Protein AF-A0A8C5SNW1-F1 (afdb_monomer_lite)

Organism: Laticauda laticaudata (NCBI:txid8630)

Radius of gyration: 24.0 Å; chains: 1; bounding box: 50×42×66 Å

Foldseek 3Di:
DDDDPDFQKDKDKDKDKDWDDDAPDQVPIDIWIKIFMKIKGFLCVLVSCVVPVPDDKDKDKDFQQLQWDPKDFDPQFWDFDPPDPPSGMTMIITPVVSVSVVSVVVCVVCVPDRIDMDTTMITIGDDDGQLLDQKDWHWDWDDDLVDIDIDIDIDGHQSNDPGDDFDAFDKDKDFDDDQDPDDDDDPPDWDDDPPGIIIDTDGPPDDDDDDDDDPDPNVVVPVVVPDD

pLDDT: mean 79.94, std 20.71, range [22.86, 96.94]

InterPro domains:
  IPR018808 Muniscin, C-terminal [PF10291] (7-193)
  IPR028565 Mu homology domain [PS51072] (6-228)

Structure (mmCIF, N/CA/C/O backbone):
data_AF-A0A8C5SNW1-F1
#
_entry.id   AF-A0A8C5SNW1-F1
#
loop_
_atom_site.group_PDB
_atom_site.id
_atom_site.type_symbol
_atom_site.label_atom_id
_atom_site.label_alt_id
_atom_site.label_comp_id
_atom_site.label_asym_id
_atom_site.label_entity_id
_atom_site.label_seq_id
_atom_site.pdbx_PDB_ins_code
_atom_site.Cartn_x
_atom_site.Cartn_y
_atom_site.Cartn_z
_atom_site.occupancy
_atom_site.B_iso_or_equiv
_atom_site.auth_seq_id
_atom_site.auth_comp_id
_atom_site.auth_asym_id
_atom_site.auth_atom_id
_atom_site.pdbx_PDB_model_num
ATOM 1 N N . MET A 1 1 ? 23.427 -23.953 -28.543 1.00 39.91 1 MET A N 1
ATOM 2 C CA . MET A 1 1 ? 23.592 -23.050 -27.379 1.00 39.91 1 MET A CA 1
ATOM 3 C C . MET A 1 1 ? 23.603 -21.630 -27.943 1.00 39.91 1 MET A C 1
ATOM 5 O O . MET A 1 1 ? 24.348 -21.433 -28.884 1.00 39.91 1 MET A O 1
ATOM 9 N N . GLY A 1 2 ? 22.793 -20.651 -27.541 1.00 41.72 2 GLY A N 1
ATOM 10 C CA . GLY A 1 2 ? 21.936 -20.526 -26.363 1.00 41.72 2 GLY A CA 1
ATOM 11 C C . GLY A 1 2 ? 20.638 -19.764 -26.668 1.00 41.72 2 GLY A C 1
ATOM 12 O O . GLY A 1 2 ? 20.510 -19.101 -27.692 1.00 41.72 2 GLY A O 1
ATOM 13 N N . ALA A 1 3 ? 19.656 -19.969 -25.800 1.00 40.16 3 ALA A N 1
ATOM 14 C CA . ALA A 1 3 ? 18.298 -19.462 -25.906 1.00 40.16 3 ALA A CA 1
ATOM 15 C C . ALA A 1 3 ? 18.162 -18.043 -25.318 1.00 40.16 3 ALA A C 1
ATOM 17 O O . ALA A 1 3 ? 18.837 -17.725 -24.347 1.00 40.16 3 ALA A O 1
ATOM 18 N N . GLN A 1 4 ? 17.226 -17.267 -25.881 1.00 49.12 4 GLN A N 1
ATOM 19 C CA . GLN A 1 4 ? 16.493 -16.154 -25.254 1.00 49.12 4 GLN A CA 1
ATOM 20 C C . GLN A 1 4 ? 17.316 -15.043 -24.567 1.00 49.12 4 GLN A C 1
ATOM 22 O O . GLN A 1 4 ? 17.460 -15.025 -23.349 1.00 49.12 4 GLN A O 1
ATOM 27 N N . ASP A 1 5 ? 17.687 -14.008 -25.327 1.00 59.56 5 ASP A N 1
ATOM 28 C CA . ASP A 1 5 ? 18.086 -12.685 -24.805 1.00 59.56 5 ASP A CA 1
ATOM 29 C C . ASP A 1 5 ? 16.879 -11.877 -24.268 1.00 59.56 5 ASP A C 1
ATOM 31 O O . ASP A 1 5 ? 16.717 -10.690 -24.547 1.00 59.56 5 ASP A O 1
ATOM 35 N N . THR A 1 6 ? 15.965 -12.510 -23.528 1.00 63.47 6 THR A N 1
ATOM 36 C CA . THR A 1 6 ? 14.873 -11.801 -22.846 1.00 63.47 6 THR A CA 1
ATOM 37 C C . THR A 1 6 ? 15.274 -11.545 -21.410 1.00 63.47 6 THR A C 1
ATOM 39 O O . THR A 1 6 ? 15.498 -12.484 -20.646 1.00 63.47 6 THR A O 1
ATOM 42 N N . LEU A 1 7 ? 15.355 -10.275 -21.035 1.00 71.62 7 LEU A N 1
ATOM 43 C CA . LEU A 1 7 ? 15.732 -9.881 -19.693 1.00 71.62 7 LEU A CA 1
ATOM 44 C C . LEU A 1 7 ? 14.591 -10.164 -18.700 1.00 71.62 7 LEU A C 1
ATOM 46 O O . LEU A 1 7 ? 13.528 -9.555 -18.835 1.00 71.62 7 LEU A O 1
ATOM 50 N N . PRO A 1 8 ? 14.776 -11.032 -17.687 1.00 84.06 8 PRO A N 1
ATOM 51 C CA . PRO A 1 8 ? 13.742 -11.245 -16.690 1.00 84.06 8 PRO A CA 1
ATOM 52 C C . PRO A 1 8 ? 13.683 -10.022 -15.771 1.00 84.06 8 PRO A C 1
ATOM 54 O O . PRO A 1 8 ? 14.654 -9.694 -15.089 1.00 84.06 8 PRO A O 1
ATOM 57 N N . VAL A 1 9 ? 12.536 -9.351 -15.766 1.00 88.62 9 VAL A N 1
ATOM 58 C CA . VAL A 1 9 ? 12.230 -8.230 -14.873 1.00 88.62 9 VAL A CA 1
ATOM 59 C C . VAL A 1 9 ? 11.001 -8.621 -14.066 1.00 88.62 9 VAL A C 1
ATOM 61 O O . VAL A 1 9 ? 10.005 -9.067 -14.636 1.00 88.62 9 VAL A O 1
ATOM 64 N N . ALA A 1 10 ? 11.073 -8.475 -12.746 1.00 92.69 10 ALA A N 1
ATOM 65 C CA . ALA A 1 10 ? 9.911 -8.638 -11.879 1.00 92.69 10 ALA A CA 1
ATOM 66 C C . ALA A 1 10 ? 9.301 -7.270 -11.562 1.00 92.69 10 ALA A C 1
ATOM 68 O O . ALA A 1 10 ? 10.013 -6.268 -11.510 1.00 92.69 10 ALA A O 1
ATOM 69 N N . ALA A 1 11 ? 7.990 -7.234 -11.347 1.00 93.69 11 ALA A N 1
ATOM 70 C CA . ALA A 1 11 ? 7.263 -6.037 -10.946 1.00 93.69 11 ALA A CA 1
ATOM 71 C C . ALA A 1 11 ? 6.535 -6.294 -9.627 1.00 93.69 11 ALA A C 1
ATOM 73 O O . ALA A 1 11 ? 5.996 -7.382 -9.421 1.00 93.69 11 ALA A O 1
ATOM 74 N N . ALA A 1 12 ? 6.498 -5.289 -8.758 1.00 93.25 12 ALA A N 1
ATOM 75 C CA . ALA A 1 12 ? 5.750 -5.323 -7.511 1.00 93.25 12 ALA A CA 1
ATOM 76 C C . ALA A 1 12 ? 4.917 -4.049 -7.364 1.00 93.25 12 ALA A C 1
ATOM 78 O O . ALA A 1 12 ? 5.419 -2.946 -7.590 1.00 93.25 12 ALA A O 1
ATOM 79 N N . PHE A 1 13 ? 3.657 -4.221 -6.970 1.00 94.06 13 PHE A N 1
ATOM 80 C CA . PHE A 1 13 ? 2.786 -3.146 -6.509 1.00 94.06 13 PHE A CA 1
ATOM 81 C C . PHE A 1 13 ? 2.638 -3.282 -4.999 1.00 94.06 13 PHE A C 1
ATOM 83 O O . PHE A 1 13 ? 2.228 -4.337 -4.512 1.00 94.06 13 PHE A O 1
ATOM 90 N N . THR A 1 14 ? 2.980 -2.222 -4.277 1.00 93.44 14 THR A N 1
ATOM 91 C CA . THR A 1 14 ? 2.859 -2.172 -2.819 1.00 93.44 14 THR A CA 1
ATOM 92 C C . THR A 1 14 ? 1.934 -1.024 -2.466 1.00 93.44 14 THR A C 1
ATOM 94 O O . THR A 1 14 ? 2.226 0.122 -2.799 1.00 93.44 14 THR A O 1
ATOM 97 N N . GLU A 1 15 ? 0.824 -1.325 -1.798 1.00 95.44 15 GLU A N 1
ATOM 98 C CA . GLU A 1 15 ? -0.185 -0.343 -1.402 1.00 95.44 15 GLU A CA 1
ATOM 99 C C . GLU A 1 15 ? -0.337 -0.298 0.120 1.00 95.44 15 GLU A C 1
ATOM 101 O O . GLU A 1 15 ? -0.304 -1.320 0.806 1.00 95.44 15 GLU A O 1
ATOM 106 N N . THR A 1 16 ? -0.543 0.909 0.641 1.00 92.94 16 THR A N 1
ATOM 107 C CA . THR A 1 16 ? -0.762 1.199 2.057 1.00 92.94 16 THR A CA 1
ATOM 108 C C . THR A 1 16 ? -2.112 1.877 2.217 1.00 92.94 16 THR A C 1
ATOM 110 O O . THR A 1 16 ? -2.335 2.970 1.687 1.00 92.94 16 THR A O 1
ATOM 113 N N . VAL A 1 17 ? -2.998 1.251 2.990 1.00 94.19 17 VAL A N 1
ATOM 114 C CA . VAL A 1 17 ? -4.316 1.794 3.330 1.00 94.19 17 VAL A CA 1
ATOM 115 C C . VAL A 1 17 ? -4.237 2.498 4.679 1.00 94.19 17 VAL A C 1
ATOM 117 O O . VAL A 1 17 ? -3.965 1.873 5.699 1.00 94.19 17 VAL A O 1
ATOM 120 N N . ASN A 1 18 ? -4.517 3.797 4.693 1.00 92.31 18 ASN A N 1
ATOM 121 C CA . ASN A 1 18 ? -4.703 4.572 5.914 1.00 92.31 18 ASN A CA 1
ATOM 122 C C . ASN A 1 18 ? -6.193 4.855 6.068 1.00 92.31 18 ASN A C 1
ATOM 124 O O . ASN A 1 18 ? -6.803 5.397 5.148 1.00 92.31 18 ASN A O 1
ATOM 128 N N . ALA A 1 19 ? -6.778 4.509 7.210 1.00 93.38 19 ALA A N 1
ATOM 129 C CA . ALA A 1 19 ? -8.197 4.717 7.462 1.00 93.38 19 ALA A CA 1
ATOM 130 C C . ALA A 1 19 ? -8.434 5.296 8.857 1.00 93.38 19 ALA A C 1
ATOM 132 O O . ALA A 1 19 ? -7.778 4.917 9.826 1.00 93.38 19 ALA A O 1
ATOM 133 N N . TYR A 1 20 ? -9.398 6.204 8.949 1.00 92.81 20 TYR A N 1
ATOM 134 C CA . TYR A 1 20 ? -9.896 6.784 10.184 1.00 92.81 20 TYR A CA 1
ATOM 135 C C . TYR A 1 20 ? -11.395 6.513 10.291 1.00 92.81 20 TYR A C 1
ATOM 137 O O . TYR A 1 20 ? -12.153 6.821 9.371 1.00 92.81 20 TYR A O 1
ATOM 145 N N . PHE A 1 21 ? -11.816 5.965 11.428 1.00 91.88 21 PHE A N 1
ATOM 146 C CA . PHE A 1 21 ? -13.211 5.677 11.749 1.00 91.88 21 PHE A CA 1
ATOM 147 C C . PHE A 1 21 ? -13.626 6.510 12.962 1.00 91.88 21 PHE A C 1
ATOM 149 O O . PHE A 1 21 ? -12.877 6.613 13.934 1.00 91.88 21 PHE A O 1
ATOM 156 N N . LYS A 1 22 ? -14.831 7.092 12.929 1.00 90.75 22 LYS A N 1
ATOM 157 C CA . LYS A 1 22 ? -15.376 7.870 14.049 1.00 90.75 22 LYS A CA 1
ATOM 158 C C . LYS A 1 22 ? -16.629 7.205 14.608 1.00 90.75 22 LYS A C 1
ATOM 160 O O . LYS A 1 22 ? -17.730 7.390 14.088 1.00 90.75 22 LYS A O 1
ATOM 165 N N . GLY A 1 23 ? -16.448 6.465 15.701 1.00 89.25 23 GLY A N 1
ATOM 166 C CA . GLY A 1 23 ? -17.513 5.678 16.323 1.00 89.25 23 GLY A CA 1
ATOM 167 C C . GLY A 1 23 ? -18.039 4.616 15.357 1.00 89.25 23 GLY A C 1
ATOM 168 O O . GLY A 1 23 ? -17.251 3.904 14.742 1.00 89.25 23 GLY A O 1
ATOM 169 N N . ALA A 1 24 ? -19.362 4.544 15.209 1.00 89.38 24 ALA A N 1
ATOM 170 C CA . ALA A 1 24 ? -20.046 3.617 14.305 1.00 89.38 24 ALA A CA 1
ATOM 171 C C . ALA A 1 24 ? -20.643 4.298 13.054 1.00 89.38 24 ALA A C 1
ATOM 173 O O . ALA A 1 24 ? -21.446 3.688 12.354 1.00 89.38 24 ALA A O 1
ATOM 174 N N . ASP A 1 25 ? -20.305 5.565 12.784 1.00 92.50 25 ASP A N 1
ATOM 175 C CA . ASP A 1 25 ? -20.872 6.325 11.664 1.00 92.50 25 ASP A CA 1
ATOM 176 C C . ASP A 1 25 ? -20.053 6.106 10.374 1.00 92.50 25 ASP A C 1
ATOM 178 O O . ASP A 1 25 ? -18.945 6.648 10.262 1.00 92.50 25 ASP A O 1
ATOM 182 N N . PRO A 1 26 ? -20.570 5.354 9.380 1.00 90.44 26 PRO A N 1
ATOM 183 C CA . PRO A 1 26 ? -19.827 5.040 8.160 1.00 90.44 26 PRO A CA 1
ATOM 184 C C . PRO A 1 26 ? -19.523 6.280 7.309 1.00 90.44 26 PRO A C 1
ATOM 186 O O . PRO A 1 26 ? -18.529 6.289 6.584 1.00 90.44 26 PRO A O 1
ATOM 189 N N . ASN A 1 27 ? -20.320 7.348 7.426 1.00 94.38 27 ASN A N 1
ATOM 190 C CA . ASN A 1 27 ? -20.132 8.577 6.649 1.00 94.38 27 ASN A CA 1
ATOM 191 C C . ASN A 1 27 ? -18.962 9.425 7.158 1.00 94.38 27 ASN A C 1
ATOM 193 O O . ASN A 1 27 ? -18.521 10.348 6.479 1.00 94.38 27 ASN A O 1
ATOM 197 N N . LYS A 1 28 ? -18.457 9.128 8.360 1.00 94.00 28 LYS A N 1
ATOM 198 C CA . LYS A 1 28 ? -17.281 9.787 8.936 1.00 94.00 28 LYS A CA 1
ATOM 199 C C . LYS A 1 28 ? -15.987 9.009 8.693 1.00 94.00 28 LYS A C 1
ATOM 201 O O . LYS A 1 28 ? -14.949 9.395 9.229 1.00 94.00 28 LYS A O 1
ATOM 206 N N . CYS A 1 29 ? -16.047 7.922 7.922 1.00 93.12 29 CYS A N 1
ATOM 207 C CA . CYS A 1 29 ? -14.864 7.180 7.521 1.00 93.12 29 CYS A CA 1
ATOM 208 C C . CYS A 1 29 ? -14.051 7.995 6.509 1.00 93.12 29 CYS A C 1
ATOM 210 O O . CYS A 1 29 ? -14.563 8.386 5.460 1.00 93.12 29 CYS A O 1
ATOM 212 N N . ILE A 1 30 ? -12.782 8.235 6.827 1.00 93.62 30 ILE A N 1
ATOM 213 C CA . ILE A 1 30 ? -11.820 8.866 5.923 1.00 93.62 30 ILE A CA 1
ATOM 214 C C . ILE A 1 30 ? -10.780 7.813 5.578 1.00 93.62 30 ILE A C 1
ATOM 216 O O . ILE A 1 30 ? -10.206 7.199 6.473 1.00 93.62 30 ILE A O 1
ATOM 220 N N . VAL A 1 31 ? -10.522 7.616 4.291 1.00 93.25 31 VAL A N 1
ATOM 221 C CA . VAL A 1 31 ? -9.559 6.633 3.801 1.00 93.25 31 VAL A CA 1
ATOM 222 C C . VAL A 1 31 ? -8.612 7.295 2.807 1.00 93.25 31 VAL A C 1
ATOM 224 O O . VAL A 1 31 ? -8.998 8.178 2.046 1.00 93.25 31 VAL A O 1
ATOM 227 N N . LYS A 1 32 ? -7.350 6.880 2.841 1.00 94.19 32 LYS A N 1
ATOM 228 C CA . LYS A 1 32 ? -6.321 7.277 1.889 1.00 94.19 32 LYS A CA 1
ATOM 229 C C . LYS A 1 32 ? -5.461 6.068 1.566 1.00 94.19 32 LYS A C 1
ATOM 231 O O . LYS A 1 32 ? -4.785 5.535 2.447 1.00 94.19 32 LYS A O 1
ATOM 236 N N . ILE A 1 33 ? -5.462 5.678 0.299 1.00 94.38 33 ILE A N 1
ATOM 237 C CA . ILE A 1 33 ? -4.638 4.584 -0.204 1.00 94.38 33 ILE A CA 1
ATOM 238 C C . ILE A 1 33 ? -3.509 5.187 -1.028 1.00 94.38 33 ILE A C 1
ATOM 240 O O . ILE A 1 33 ? -3.743 5.962 -1.955 1.00 94.38 33 ILE A O 1
ATOM 244 N N . THR A 1 34 ? -2.278 4.855 -0.664 1.00 94.31 34 THR A N 1
ATOM 245 C CA . THR A 1 34 ? -1.072 5.259 -1.392 1.00 94.31 34 THR A CA 1
ATOM 246 C C . THR A 1 34 ? -0.334 4.020 -1.836 1.00 94.31 34 THR A C 1
ATOM 248 O O . THR A 1 34 ? -0.225 3.087 -1.045 1.00 94.31 34 THR A O 1
ATOM 251 N N . GLY A 1 35 ? 0.228 4.023 -3.035 1.00 94.25 35 GLY A N 1
ATOM 252 C CA . GLY A 1 35 ? 1.011 2.896 -3.504 1.00 94.25 35 GLY A CA 1
ATOM 253 C C . GLY A 1 35 ? 2.229 3.298 -4.306 1.00 94.25 35 GLY A C 1
ATOM 254 O O . GLY A 1 35 ? 2.418 4.455 -4.696 1.00 94.25 35 GLY A O 1
ATOM 255 N N . GLU A 1 36 ? 3.068 2.303 -4.536 1.00 95.12 36 GLU A N 1
ATOM 256 C CA . GLU A 1 36 ? 4.233 2.395 -5.393 1.00 95.12 36 GLU A CA 1
ATOM 257 C C . GLU A 1 36 ? 4.327 1.182 -6.314 1.00 95.12 36 GLU A C 1
ATOM 259 O O . GLU A 1 36 ? 3.794 0.106 -6.028 1.00 95.12 36 GLU A O 1
ATOM 264 N N . MET A 1 37 ? 4.977 1.390 -7.455 1.00 96.56 37 MET A N 1
ATOM 265 C CA . MET A 1 37 ? 5.348 0.336 -8.389 1.00 96.56 37 MET A CA 1
ATOM 266 C C . MET A 1 37 ? 6.868 0.272 -8.458 1.00 96.56 37 MET A C 1
ATOM 268 O O . MET A 1 37 ? 7.521 1.271 -8.776 1.00 96.56 37 MET A O 1
ATOM 272 N N . VAL A 1 38 ? 7.415 -0.915 -8.221 1.00 95.25 38 VAL A N 1
ATOM 273 C CA . VAL A 1 38 ? 8.851 -1.195 -8.250 1.00 95.25 38 VAL A CA 1
ATOM 274 C C . VAL A 1 38 ? 9.137 -2.228 -9.330 1.00 95.25 38 VAL A C 1
ATOM 276 O O . VAL A 1 38 ? 8.420 -3.224 -9.445 1.00 95.25 38 VAL A O 1
ATOM 279 N N . LEU A 1 39 ? 10.198 -2.007 -10.108 1.00 95.88 39 LEU A N 1
ATOM 280 C CA . LEU A 1 39 ? 10.768 -3.031 -10.983 1.00 95.88 39 LEU A CA 1
ATOM 281 C C . LEU A 1 39 ? 12.061 -3.581 -10.380 1.00 95.88 39 LEU A C 1
ATOM 283 O O . LEU A 1 39 ? 12.922 -2.823 -9.934 1.00 95.88 39 LEU A O 1
ATOM 287 N N . SER A 1 40 ? 12.203 -4.903 -10.393 1.00 95.19 40 SER A N 1
ATOM 288 C CA . SER A 1 40 ? 13.351 -5.624 -9.848 1.00 95.19 40 SER A CA 1
ATOM 289 C C . SER A 1 40 ? 14.149 -6.280 -10.968 1.00 95.19 40 SER A C 1
ATOM 291 O O . SER A 1 40 ? 13.628 -7.096 -11.734 1.00 95.19 40 SER A O 1
ATOM 293 N N . PHE A 1 41 ? 15.436 -5.945 -11.028 1.00 94.38 41 PHE A N 1
ATOM 294 C CA . PHE A 1 41 ? 16.380 -6.442 -12.026 1.00 94.38 41 PHE A CA 1
ATOM 295 C C . PHE A 1 41 ? 17.369 -7.420 -11.381 1.00 94.38 41 PHE A C 1
ATOM 297 O O . PHE A 1 41 ? 17.883 -7.121 -10.304 1.00 94.38 41 PHE A O 1
ATOM 304 N N . PRO A 1 42 ? 17.676 -8.571 -11.999 1.00 93.75 42 PRO A N 1
ATOM 305 C CA . PRO A 1 42 ? 18.621 -9.540 -11.445 1.00 93.75 42 PRO A CA 1
ATOM 306 C C . PRO A 1 42 ? 20.054 -8.996 -11.452 1.00 93.75 42 PRO A C 1
ATOM 308 O O . PRO A 1 42 ? 20.420 -8.223 -12.334 1.00 93.75 42 PRO A O 1
ATOM 311 N N . ALA A 1 43 ? 20.907 -9.470 -10.542 1.00 90.25 43 ALA A N 1
ATOM 312 C CA . ALA A 1 43 ? 22.300 -9.021 -10.410 1.00 90.25 43 ALA A CA 1
ATOM 313 C C . ALA A 1 43 ? 23.115 -9.066 -11.722 1.00 90.25 43 ALA A C 1
ATOM 315 O O . ALA A 1 43 ? 23.955 -8.205 -11.977 1.00 90.25 43 ALA A O 1
ATOM 316 N N . GLY A 1 44 ? 22.836 -10.043 -12.595 1.00 89.50 44 GLY A N 1
ATOM 317 C CA . GLY A 1 44 ? 23.498 -10.201 -13.896 1.00 89.50 44 GLY A CA 1
ATOM 318 C C . GLY A 1 44 ? 23.173 -9.117 -14.936 1.00 89.50 44 GLY A C 1
ATOM 319 O O . GLY A 1 44 ? 23.797 -9.096 -15.999 1.00 89.50 44 GLY A O 1
ATOM 320 N N . ILE A 1 45 ? 22.231 -8.211 -14.645 1.00 89.62 45 ILE A N 1
ATOM 321 C CA . ILE A 1 45 ? 21.758 -7.174 -15.570 1.00 89.62 45 ILE A CA 1
ATOM 322 C C . ILE A 1 45 ? 22.874 -6.266 -16.088 1.00 89.62 45 ILE A C 1
ATOM 324 O O . ILE A 1 45 ? 22.925 -5.947 -17.274 1.00 89.62 45 ILE A O 1
ATOM 328 N N . THR A 1 46 ? 23.799 -5.864 -15.218 1.00 89.25 46 THR A N 1
ATOM 329 C CA . THR A 1 46 ? 24.857 -4.908 -15.569 1.00 89.25 46 THR A CA 1
ATOM 330 C C . THR A 1 46 ? 25.832 -5.503 -16.579 1.00 89.25 46 THR A C 1
ATOM 332 O O . THR A 1 46 ? 26.239 -4.819 -17.516 1.00 89.25 46 THR A O 1
ATOM 335 N N . ARG A 1 47 ? 26.139 -6.802 -16.455 1.00 88.69 47 ARG A N 1
ATOM 336 C CA . ARG A 1 47 ? 26.940 -7.547 -17.435 1.00 88.69 47 ARG A CA 1
ATOM 337 C C . ARG A 1 47 ? 26.202 -7.710 -18.761 1.00 88.69 47 ARG A C 1
ATOM 339 O O . ARG A 1 47 ? 26.822 -7.571 -19.810 1.00 88.69 47 ARG A O 1
ATOM 346 N N . HIS A 1 48 ? 24.897 -7.982 -18.723 1.00 87.06 48 HIS A N 1
ATOM 347 C CA . HIS A 1 48 ? 24.080 -8.073 -19.936 1.00 87.06 48 HIS A CA 1
ATOM 348 C C . HIS A 1 48 ? 24.100 -6.748 -20.718 1.00 87.06 48 HIS A C 1
ATOM 350 O O . HIS A 1 48 ? 24.392 -6.737 -21.910 1.00 87.06 48 HIS A O 1
ATOM 356 N N . PHE A 1 49 ? 23.913 -5.623 -20.029 1.00 88.44 49 PHE A N 1
ATOM 357 C CA . PHE A 1 49 ? 23.990 -4.284 -20.615 1.00 88.44 49 PHE A CA 1
ATOM 358 C C . PHE A 1 49 ? 25.389 -3.877 -21.089 1.00 88.44 49 PHE A C 1
ATOM 360 O O . PHE A 1 49 ? 25.507 -3.177 -22.090 1.00 88.44 49 PHE A O 1
ATOM 367 N N . ALA A 1 50 ? 26.455 -4.334 -20.430 1.00 86.44 50 ALA A N 1
ATOM 368 C CA . ALA A 1 50 ? 27.818 -4.107 -20.914 1.00 86.44 50 ALA A CA 1
ATOM 369 C C . ALA A 1 50 ? 28.092 -4.820 -22.252 1.00 86.44 50 ALA A C 1
ATOM 371 O O . ALA A 1 50 ? 28.844 -4.309 -23.079 1.00 86.44 50 ALA A O 1
ATOM 372 N N . ASN A 1 51 ? 27.464 -5.978 -22.472 1.00 86.62 51 ASN A N 1
ATOM 373 C CA . ASN A 1 51 ? 27.596 -6.755 -23.705 1.00 86.62 51 ASN A CA 1
ATOM 374 C C . ASN A 1 51 ? 26.641 -6.293 -24.820 1.00 86.62 51 ASN A C 1
ATOM 376 O O . ASN A 1 51 ? 26.853 -6.642 -25.978 1.00 86.62 51 ASN A O 1
ATOM 380 N N . ASN A 1 52 ? 25.603 -5.521 -24.484 1.00 82.75 52 ASN A N 1
ATOM 381 C CA . ASN A 1 52 ? 24.627 -4.981 -25.425 1.00 82.75 52 ASN A CA 1
ATOM 382 C C . ASN A 1 52 ? 24.409 -3.474 -25.166 1.00 82.75 52 ASN A C 1
ATOM 384 O O . ASN A 1 52 ? 23.515 -3.111 -24.398 1.00 82.75 52 ASN A O 1
ATOM 388 N N . PRO A 1 53 ? 25.211 -2.589 -25.792 1.00 74.81 53 PRO A N 1
ATOM 389 C CA . PRO A 1 53 ? 25.175 -1.149 -25.527 1.00 74.81 53 PRO A CA 1
ATOM 390 C C . PRO A 1 53 ? 23.923 -0.439 -26.068 1.00 74.81 53 PRO A C 1
ATOM 392 O O . PRO A 1 53 ? 23.675 0.706 -25.695 1.00 74.81 53 PRO A O 1
ATOM 395 N N . ALA A 1 54 ? 23.130 -1.095 -26.921 1.00 79.69 54 ALA A N 1
ATOM 396 C CA . ALA A 1 54 ? 21.868 -0.579 -27.449 1.00 79.69 54 ALA A CA 1
ATOM 397 C C . ALA A 1 54 ? 20.727 -1.574 -27.155 1.00 79.69 54 ALA A C 1
ATOM 399 O O . ALA A 1 54 ? 20.203 -2.205 -28.077 1.00 79.69 54 ALA A O 1
ATOM 400 N N . PRO A 1 55 ? 20.360 -1.765 -25.871 1.00 83.06 55 PRO A N 1
ATOM 401 C CA . PRO A 1 55 ? 19.309 -2.703 -25.506 1.00 83.06 55 PRO A CA 1
ATOM 402 C C . PRO A 1 55 ? 17.953 -2.245 -26.051 1.00 83.06 55 PRO A C 1
ATOM 404 O O . PRO A 1 55 ? 17.711 -1.051 -26.244 1.00 83.06 55 PRO A O 1
ATOM 407 N N . ALA A 1 56 ? 17.044 -3.201 -26.252 1.00 84.88 56 ALA A N 1
ATOM 408 C CA . ALA A 1 56 ? 15.656 -2.886 -26.568 1.00 84.88 56 ALA A CA 1
ATOM 409 C C . ALA A 1 56 ? 15.049 -1.993 -25.470 1.00 84.88 56 ALA A C 1
ATOM 411 O O . ALA A 1 56 ? 15.338 -2.169 -24.282 1.00 84.88 56 ALA A O 1
ATOM 412 N N . VAL A 1 57 ? 14.216 -1.029 -25.869 1.00 87.12 57 VAL A N 1
ATOM 413 C CA . VAL A 1 57 ? 13.559 -0.114 -24.928 1.00 87.12 57 VAL A CA 1
ATOM 414 C C . VAL A 1 57 ? 12.578 -0.904 -24.071 1.00 87.12 57 VAL A C 1
ATOM 416 O O . VAL A 1 57 ? 11.688 -1.571 -24.595 1.00 87.12 57 VAL A O 1
ATOM 419 N N . LEU A 1 58 ? 12.732 -0.811 -22.751 1.00 90.06 58 LEU A N 1
ATOM 420 C CA . LEU A 1 58 ? 11.763 -1.369 -21.822 1.00 90.06 58 LEU A CA 1
ATOM 421 C C . LEU A 1 58 ? 10.512 -0.484 -21.820 1.00 90.06 58 LEU A C 1
ATOM 423 O O . LEU A 1 58 ? 10.583 0.706 -21.506 1.00 90.06 58 LEU A O 1
ATOM 427 N N . THR A 1 59 ? 9.372 -1.077 -22.161 1.00 90.62 59 THR A N 1
ATOM 428 C CA . THR A 1 59 ? 8.058 -0.439 -22.067 1.00 90.62 59 THR A CA 1
ATOM 429 C C . THR A 1 59 ? 7.160 -1.263 -21.159 1.00 90.62 59 THR A C 1
ATOM 431 O O . THR A 1 59 ? 7.287 -2.486 -21.072 1.00 90.62 59 THR A O 1
ATOM 434 N N . PHE A 1 60 ? 6.266 -0.593 -20.441 1.00 91.44 60 PHE A N 1
ATOM 435 C CA . PHE A 1 60 ? 5.230 -1.266 -19.669 1.00 91.44 60 PHE A CA 1
ATOM 436 C C . PHE A 1 60 ? 3.941 -0.458 -19.691 1.00 91.44 60 PHE A C 1
ATOM 438 O O . PHE A 1 60 ? 3.945 0.763 -19.849 1.00 91.44 60 PHE A O 1
ATOM 445 N N . ARG A 1 61 ? 2.824 -1.158 -19.504 1.00 91.50 61 ARG A N 1
ATOM 446 C CA . ARG A 1 61 ? 1.494 -0.562 -19.473 1.00 91.50 61 ARG A CA 1
ATOM 447 C C . ARG A 1 61 ? 0.828 -0.862 -18.143 1.00 91.50 61 ARG A C 1
ATOM 449 O O . ARG A 1 61 ? 0.745 -2.018 -17.741 1.00 91.50 61 ARG A O 1
ATOM 456 N N . VAL A 1 62 ? 0.332 0.180 -17.489 1.00 91.88 62 VAL A N 1
ATOM 457 C CA . VAL A 1 62 ? -0.500 0.055 -16.292 1.00 91.88 62 VAL A CA 1
ATOM 458 C C . VAL A 1 62 ? -1.960 -0.013 -16.729 1.00 91.88 62 VAL A C 1
ATOM 460 O O . VAL A 1 62 ? -2.438 0.877 -17.431 1.00 91.88 62 VAL A O 1
ATOM 463 N N . THR A 1 63 ? -2.656 -1.077 -16.336 1.00 91.81 63 THR A N 1
ATOM 464 C CA . THR A 1 63 ? -4.102 -1.267 -16.539 1.00 91.81 63 THR A CA 1
ATOM 465 C C . THR A 1 63 ? -4.892 -0.775 -15.330 1.00 91.81 63 THR A C 1
ATOM 467 O O . THR A 1 63 ? -4.353 -0.743 -14.227 1.00 91.81 63 THR A O 1
ATOM 470 N N . ASN A 1 64 ? -6.176 -0.448 -15.508 1.00 91.25 64 ASN A N 1
ATOM 471 C CA . ASN A 1 64 ? -7.013 0.182 -14.474 1.00 91.25 64 ASN A CA 1
ATOM 472 C C . ASN A 1 64 ? -6.430 1.517 -13.976 1.00 91.25 64 ASN A C 1
ATOM 474 O O . ASN A 1 64 ? -6.558 1.874 -12.805 1.00 91.25 64 ASN A O 1
ATOM 478 N N . TYR A 1 65 ? -5.772 2.255 -14.876 1.00 89.69 65 TYR A N 1
ATOM 479 C CA . TYR A 1 65 ? -5.080 3.505 -14.564 1.00 89.69 65 TYR A CA 1
ATOM 480 C C . TYR A 1 65 ? -6.039 4.610 -14.097 1.00 89.69 65 TYR A C 1
ATOM 482 O O . TYR A 1 65 ? -5.656 5.451 -13.294 1.00 89.69 65 TYR A O 1
ATOM 490 N N . ASN A 1 66 ? -7.306 4.565 -14.519 1.00 89.50 66 ASN A N 1
ATOM 491 C CA . ASN A 1 66 ? -8.371 5.464 -14.062 1.00 89.50 66 ASN A CA 1
ATOM 492 C C . ASN A 1 66 ? -8.652 5.388 -12.552 1.00 89.50 66 ASN A C 1
ATOM 494 O O . ASN A 1 66 ? -9.271 6.298 -12.010 1.00 89.50 66 ASN A O 1
ATOM 498 N N . ARG A 1 67 ? -8.236 4.310 -11.877 1.00 91.81 67 ARG A N 1
ATOM 499 C CA . ARG A 1 67 ? -8.335 4.186 -10.418 1.00 91.81 67 ARG A CA 1
ATOM 500 C C . ARG A 1 67 ? -7.202 4.904 -9.696 1.00 91.81 67 ARG A C 1
ATOM 502 O O . ARG A 1 67 ? -7.268 5.034 -8.479 1.00 91.81 67 ARG A O 1
ATOM 509 N N . LEU A 1 68 ? -6.161 5.323 -10.413 1.00 93.25 68 LEU A N 1
ATOM 510 C CA . LEU A 1 68 ? -5.011 5.998 -9.838 1.00 93.25 68 LEU A CA 1
ATOM 511 C C . LEU A 1 68 ? -5.193 7.514 -9.914 1.00 93.25 68 LEU A C 1
ATOM 513 O O . LEU A 1 68 ? -5.516 8.082 -10.953 1.00 93.25 68 LEU A O 1
ATOM 517 N N . GLU A 1 69 ? -4.915 8.175 -8.803 1.00 92.12 69 GLU A N 1
ATOM 518 C CA . GLU A 1 69 ? -4.916 9.620 -8.642 1.00 92.12 69 GLU A CA 1
ATOM 519 C C . GLU A 1 69 ? -3.517 10.083 -8.225 1.00 92.12 69 GLU A C 1
ATOM 521 O O . GLU A 1 69 ? -2.729 9.324 -7.657 1.00 92.12 69 GLU A O 1
ATOM 526 N N . HIS A 1 70 ? -3.185 11.347 -8.502 1.00 94.00 70 HIS A N 1
ATOM 527 C CA . HIS A 1 70 ? -1.906 11.946 -8.094 1.00 94.00 70 HIS A CA 1
ATOM 528 C C . HIS A 1 70 ? -0.669 11.095 -8.456 1.00 94.00 70 HIS A C 1
ATOM 530 O O . HIS A 1 70 ? 0.253 10.951 -7.651 1.00 94.00 70 HIS A O 1
ATOM 536 N N . VAL A 1 71 ? -0.655 10.508 -9.658 1.00 93.88 71 VAL A N 1
ATOM 537 C CA . VAL A 1 71 ? 0.436 9.640 -10.118 1.00 93.88 71 VAL A CA 1
ATOM 538 C C . VAL A 1 71 ? 1.705 10.456 -10.373 1.00 93.88 71 VAL A C 1
ATOM 540 O O . VAL A 1 71 ? 1.697 11.430 -11.122 1.00 93.88 71 VAL A O 1
ATOM 543 N N . LEU A 1 72 ? 2.810 10.019 -9.776 1.00 95.69 72 LEU A N 1
ATOM 544 C CA . LEU A 1 72 ? 4.144 10.594 -9.883 1.00 95.69 72 LEU A CA 1
ATOM 545 C C . LEU A 1 72 ? 5.093 9.553 -10.500 1.00 95.69 72 LEU A C 1
ATOM 547 O O . LEU A 1 72 ? 5.604 8.687 -9.780 1.00 95.69 72 LEU A O 1
ATOM 551 N N . PRO A 1 73 ? 5.326 9.596 -11.823 1.00 95.81 73 PRO A N 1
ATOM 552 C CA . PRO A 1 73 ? 6.339 8.761 -12.452 1.00 95.81 73 PRO A CA 1
ATOM 553 C C . PRO A 1 73 ? 7.749 9.232 -12.092 1.00 95.81 73 PRO A C 1
ATOM 555 O O . PRO A 1 73 ? 7.977 10.425 -11.890 1.00 95.81 73 PRO A O 1
ATOM 558 N N . ASN A 1 74 ? 8.710 8.307 -12.038 1.00 96.06 74 ASN A N 1
ATOM 559 C CA . ASN A 1 74 ? 10.112 8.641 -11.809 1.00 96.06 74 ASN A CA 1
ATOM 560 C C . ASN A 1 74 ? 10.643 9.520 -12.963 1.00 96.06 74 ASN A C 1
ATOM 562 O O . ASN A 1 74 ? 10.841 9.007 -14.067 1.00 96.06 74 ASN A O 1
ATOM 566 N N . PRO A 1 75 ? 10.927 10.817 -12.733 1.00 94.50 75 PRO A N 1
ATOM 567 C CA . PRO A 1 75 ? 11.215 11.766 -13.811 1.00 94.50 75 PRO A CA 1
ATOM 568 C C . PRO A 1 75 ? 12.573 11.525 -14.479 1.00 94.50 75 PRO A C 1
ATOM 570 O O . PRO A 1 75 ? 12.833 12.045 -15.560 1.00 94.50 75 PRO A O 1
ATOM 573 N N . GLN A 1 76 ? 13.459 10.758 -13.838 1.00 93.69 76 GLN A N 1
ATOM 574 C CA . GLN A 1 76 ? 14.758 10.403 -14.404 1.00 93.69 76 GLN A CA 1
ATOM 575 C C . GLN A 1 76 ? 14.673 9.157 -15.282 1.00 93.69 76 GLN A C 1
ATOM 577 O O . GLN A 1 76 ? 15.487 8.994 -16.190 1.00 93.69 76 GLN A O 1
ATOM 582 N N . LEU A 1 77 ? 13.724 8.265 -14.999 1.00 94.88 77 LEU A N 1
ATOM 583 C CA . LEU A 1 77 ? 13.675 6.938 -15.605 1.00 94.88 77 LEU A CA 1
ATOM 584 C C . LEU A 1 77 ? 12.508 6.751 -16.561 1.00 94.88 77 LEU A C 1
ATOM 586 O O . LEU A 1 77 ? 12.615 5.898 -17.431 1.00 94.88 77 LEU A O 1
ATOM 590 N N . LEU A 1 78 ? 11.421 7.507 -16.428 1.00 94.06 78 LEU A N 1
ATOM 591 C CA . LEU A 1 78 ? 10.207 7.292 -17.204 1.00 94.06 78 LEU A CA 1
ATOM 592 C C . LEU A 1 78 ? 9.878 8.485 -18.092 1.00 94.06 78 LEU A C 1
ATOM 594 O O . LEU A 1 78 ? 9.874 9.637 -17.662 1.00 94.06 78 LEU A O 1
ATOM 598 N N . CYS A 1 79 ? 9.513 8.167 -19.326 1.00 86.44 79 CYS A N 1
ATOM 599 C CA . CYS A 1 79 ? 8.808 9.044 -20.241 1.00 86.44 79 CYS A CA 1
ATOM 600 C C . CYS A 1 79 ? 7.378 8.512 -20.405 1.00 86.44 79 CYS A C 1
ATOM 602 O O . CYS A 1 79 ? 7.149 7.301 -20.367 1.00 86.44 79 CYS A O 1
ATOM 604 N N . CYS A 1 80 ? 6.408 9.403 -20.584 1.00 79.75 80 CYS A N 1
ATOM 605 C CA . CYS A 1 80 ? 5.038 9.020 -20.910 1.00 79.75 80 CYS A CA 1
ATOM 606 C C . CYS A 1 80 ? 4.477 9.969 -21.969 1.00 79.75 80 CYS A C 1
ATOM 608 O O . CYS A 1 80 ? 4.787 11.160 -21.966 1.00 79.75 80 CYS A O 1
ATOM 610 N N . ASP A 1 81 ? 3.669 9.429 -22.872 1.00 69.12 81 ASP A N 1
ATOM 611 C CA . ASP A 1 81 ? 2.997 10.185 -23.912 1.00 69.12 81 ASP A CA 1
ATOM 612 C C . ASP A 1 81 ? 1.691 10.740 -23.335 1.00 69.12 81 ASP A C 1
ATOM 614 O O . ASP A 1 81 ? 0.877 10.010 -22.751 1.00 69.12 81 ASP A O 1
ATOM 618 N N . SER A 1 82 ? 1.507 12.053 -23.424 1.00 64.94 82 SER A N 1
ATOM 619 C CA . SER A 1 82 ? 0.279 12.733 -23.013 1.00 64.94 82 SER A CA 1
ATOM 620 C C . SER A 1 82 ? -0.803 12.698 -24.096 1.00 64.94 82 SER A C 1
ATOM 622 O O . SER A 1 82 ? -1.915 13.149 -23.833 1.00 64.94 82 SER A O 1
ATOM 624 N N . THR A 1 83 ? -0.511 12.159 -25.286 1.00 58.06 83 THR A N 1
ATOM 625 C CA . THR A 1 83 ? -1.369 12.311 -26.472 1.00 58.06 83 THR A CA 1
ATOM 626 C C . THR A 1 83 ? -2.398 11.196 -26.695 1.00 58.06 83 THR A C 1
ATOM 628 O O . THR A 1 83 ? -3.289 11.366 -27.525 1.00 58.06 83 THR A O 1
ATOM 631 N N . HIS A 1 84 ? -2.376 10.104 -25.919 1.00 54.19 84 HIS A N 1
ATOM 632 C CA . HIS A 1 84 ? -3.352 9.012 -26.038 1.00 54.19 84 HIS A CA 1
ATOM 633 C C . HIS A 1 84 ? -4.377 8.980 -24.891 1.00 54.19 84 HIS A C 1
ATOM 635 O O . HIS A 1 84 ? -4.030 8.878 -23.715 1.00 54.19 84 HIS A O 1
ATOM 641 N N . ALA A 1 85 ? -5.657 9.052 -25.273 1.00 56.31 85 ALA A N 1
ATOM 642 C CA . ALA A 1 85 ? -6.831 9.188 -24.410 1.00 56.31 85 ALA A CA 1
ATOM 643 C C . ALA A 1 85 ? -7.519 7.844 -24.093 1.00 56.31 85 ALA A C 1
ATOM 645 O O . ALA A 1 85 ? -8.739 7.732 -24.205 1.00 56.31 85 ALA A O 1
ATOM 646 N N . ASP A 1 86 ? -6.760 6.814 -23.711 1.00 67.69 86 ASP A N 1
ATOM 647 C CA . ASP A 1 86 ? -7.363 5.685 -22.995 1.00 67.69 86 ASP A CA 1
ATOM 648 C C . ASP A 1 86 ? -7.299 5.988 -21.497 1.00 67.69 86 ASP A C 1
ATOM 650 O O . ASP A 1 86 ? -6.232 5.992 -20.890 1.00 67.69 86 ASP A O 1
ATOM 654 N N . ALA A 1 87 ? -8.449 6.288 -20.894 1.00 74.50 87 ALA A N 1
ATOM 655 C CA . ALA A 1 87 ? -8.516 6.579 -19.466 1.00 74.50 87 ALA A CA 1
ATOM 656 C C . ALA A 1 87 ? -8.126 5.362 -18.608 1.00 74.50 87 ALA A C 1
ATOM 658 O O . ALA A 1 87 ? -7.687 5.527 -17.472 1.00 74.50 87 ALA A O 1
ATOM 659 N N . ASN A 1 88 ? -8.290 4.141 -19.126 1.00 87.00 88 ASN A N 1
ATOM 660 C CA . ASN A 1 88 ? -8.116 2.916 -18.356 1.00 87.00 88 ASN A CA 1
ATOM 661 C C . ASN A 1 88 ? -6.701 2.333 -18.446 1.00 87.00 88 ASN A C 1
ATOM 663 O O . ASN A 1 88 ? -6.329 1.511 -17.6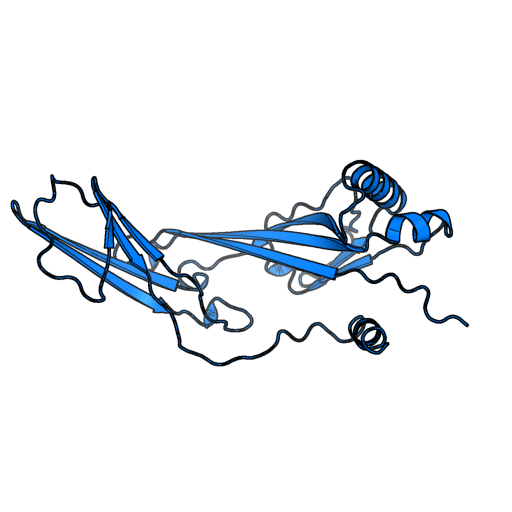04 1.00 87.00 88 ASN A O 1
ATOM 667 N N . THR A 1 89 ? -5.904 2.731 -19.438 1.00 87.94 89 THR A N 1
ATOM 668 C CA . THR A 1 89 ? -4.540 2.224 -19.602 1.00 87.94 89 THR A CA 1
ATOM 669 C C . THR A 1 89 ? -3.538 3.338 -19.871 1.00 87.94 89 THR A C 1
ATOM 671 O O . THR A 1 89 ? -3.823 4.305 -20.568 1.00 87.94 89 THR A O 1
ATOM 674 N N . LYS A 1 90 ? -2.332 3.206 -19.310 1.00 88.88 90 LYS A N 1
ATOM 675 C CA . LYS A 1 90 ? -1.244 4.166 -19.523 1.00 88.88 90 LYS A CA 1
ATOM 676 C C . LYS A 1 90 ? 0.059 3.444 -19.819 1.00 88.88 90 LYS A C 1
ATOM 678 O O . LYS A 1 90 ? 0.487 2.597 -19.036 1.00 88.88 90 LYS A O 1
ATOM 683 N N . GLU A 1 91 ? 0.674 3.781 -20.948 1.00 90.75 91 GLU A N 1
ATOM 684 C CA . GLU A 1 91 ? 1.982 3.266 -21.350 1.00 90.75 91 GLU A CA 1
ATOM 685 C C . GLU A 1 91 ? 3.115 4.174 -20.851 1.00 90.75 91 GLU A C 1
ATOM 687 O O . GLU A 1 91 ? 3.003 5.406 -20.846 1.00 90.75 91 GLU A O 1
ATOM 692 N N . PHE A 1 92 ? 4.202 3.539 -20.415 1.00 91.69 92 PHE A N 1
ATOM 693 C CA . PHE A 1 92 ? 5.431 4.169 -19.958 1.00 91.69 92 PHE A CA 1
ATOM 694 C C . PHE A 1 92 ? 6.623 3.594 -20.720 1.00 91.69 92 PHE A C 1
ATOM 696 O O . PHE A 1 92 ? 6.748 2.377 -20.889 1.00 91.69 92 PHE A O 1
ATOM 703 N N . TRP A 1 93 ? 7.532 4.480 -21.117 1.00 92.69 93 TRP A N 1
ATOM 704 C CA . TRP A 1 93 ? 8.796 4.138 -21.761 1.00 92.69 93 TRP A CA 1
ATOM 705 C C . TRP A 1 93 ? 9.938 4.433 -20.804 1.00 92.69 93 TRP A C 1
ATOM 707 O O . TRP A 1 93 ? 10.012 5.521 -20.230 1.00 92.69 93 TRP A O 1
ATOM 717 N N . VAL A 1 94 ? 10.842 3.475 -20.637 1.00 93.75 94 VAL A N 1
ATOM 718 C CA . VAL A 1 94 ? 11.984 3.634 -19.743 1.00 93.75 94 VAL A CA 1
ATOM 719 C C . VAL A 1 94 ? 13.154 4.276 -20.486 1.00 93.75 94 VAL A C 1
ATOM 721 O O . VAL A 1 94 ? 13.562 3.831 -21.560 1.00 93.75 94 VAL A O 1
ATOM 724 N N . ASN A 1 95 ? 13.742 5.311 -19.890 1.00 93.88 95 ASN A N 1
ATOM 725 C CA . ASN A 1 95 ? 14.992 5.912 -20.329 1.00 93.88 95 ASN A CA 1
ATOM 726 C C . ASN A 1 95 ? 16.147 4.939 -20.039 1.00 93.88 95 ASN A C 1
ATOM 728 O O . ASN A 1 95 ? 16.729 4.934 -18.951 1.00 93.88 95 ASN A O 1
ATOM 732 N N . MET A 1 96 ? 16.455 4.091 -21.024 1.00 92.56 96 MET A N 1
ATOM 733 C CA . MET A 1 96 ? 17.470 3.042 -20.904 1.00 92.56 96 MET A CA 1
ATOM 734 C C . MET A 1 96 ? 18.858 3.578 -20.500 1.00 92.56 96 MET A C 1
ATOM 736 O O . MET A 1 96 ? 19.439 3.003 -19.580 1.00 92.56 96 MET A O 1
ATOM 740 N N . PRO A 1 97 ? 19.385 4.690 -21.062 1.00 93.25 97 PRO A N 1
ATOM 741 C CA . PRO A 1 97 ? 20.649 5.275 -20.599 1.00 93.25 97 PRO A CA 1
ATOM 742 C C . PRO A 1 97 ? 20.681 5.615 -19.099 1.00 93.25 97 PRO A C 1
ATOM 744 O O . PRO A 1 97 ? 21.657 5.306 -18.401 1.00 93.25 97 PRO A O 1
ATOM 747 N N . ASN A 1 98 ? 19.605 6.212 -18.581 1.00 95.62 98 ASN A N 1
ATOM 748 C CA . ASN A 1 98 ? 19.515 6.558 -17.163 1.00 95.62 98 ASN A CA 1
ATOM 749 C C . ASN A 1 98 ? 19.342 5.310 -16.291 1.00 95.62 98 ASN A C 1
ATOM 751 O O . ASN A 1 98 ? 19.977 5.211 -15.239 1.00 95.62 98 ASN A O 1
ATOM 755 N N . LEU A 1 99 ? 18.561 4.325 -16.749 1.00 94.31 99 LEU A N 1
ATOM 756 C CA . LEU A 1 99 ? 18.410 3.037 -16.072 1.00 94.31 99 LEU A CA 1
ATOM 757 C C . LEU A 1 99 ? 19.750 2.292 -15.965 1.00 94.31 99 LEU A C 1
ATOM 759 O O . LEU A 1 99 ? 20.105 1.826 -14.885 1.00 94.31 99 LEU A O 1
ATOM 763 N N . MET A 1 100 ? 20.514 2.200 -17.058 1.00 93.50 100 MET A N 1
ATOM 764 C CA . MET A 1 100 ? 21.815 1.516 -17.086 1.00 93.50 100 MET A CA 1
ATOM 765 C C . MET A 1 100 ? 22.805 2.174 -16.120 1.00 93.50 100 MET A C 1
ATOM 767 O O . MET A 1 100 ? 23.444 1.486 -15.322 1.00 93.50 100 MET A O 1
ATOM 771 N N . THR A 1 101 ? 22.885 3.509 -16.143 1.00 94.56 101 THR A N 1
ATOM 772 C CA . THR A 1 101 ? 23.703 4.286 -15.199 1.00 94.56 101 THR A CA 1
ATOM 773 C C . THR A 1 101 ? 23.285 4.034 -13.749 1.00 94.56 101 THR A C 1
ATOM 775 O O . THR A 1 101 ? 24.136 3.804 -12.886 1.00 94.56 101 THR A O 1
ATOM 778 N N . HIS A 1 102 ? 21.979 4.037 -13.475 1.00 95.19 102 HIS A N 1
ATOM 779 C CA . HIS A 1 102 ? 21.440 3.801 -12.140 1.00 95.19 102 HIS A CA 1
ATOM 780 C C . HIS A 1 102 ? 21.783 2.396 -11.628 1.00 95.19 102 HIS A C 1
ATOM 782 O O . HIS A 1 102 ? 22.357 2.258 -10.549 1.00 95.19 102 HIS A O 1
ATOM 788 N N . LEU A 1 103 ? 21.502 1.358 -12.419 1.00 94.75 103 LEU A N 1
ATOM 789 C CA . LEU A 1 103 ? 21.767 -0.032 -12.046 1.00 94.75 103 LEU A CA 1
ATOM 790 C C . LEU A 1 103 ? 23.258 -0.303 -11.854 1.00 94.75 103 LEU A C 1
ATOM 792 O O . LEU A 1 103 ? 23.629 -0.991 -10.906 1.00 94.75 103 LEU A O 1
ATOM 796 N N . LYS A 1 104 ? 24.124 0.286 -12.690 1.00 94.38 104 LYS A N 1
ATOM 797 C CA . LYS A 1 104 ? 25.576 0.215 -12.496 1.00 94.38 104 LYS A CA 1
ATOM 798 C C . LYS A 1 104 ? 25.972 0.780 -11.130 1.00 94.38 104 LYS A C 1
ATOM 800 O O . LYS A 1 104 ? 26.606 0.076 -10.347 1.00 94.38 104 LYS A O 1
ATOM 805 N N . LYS A 1 105 ? 25.514 1.989 -10.798 1.00 95.69 105 LYS A N 1
ATOM 806 C CA . LYS A 1 105 ? 25.802 2.632 -9.507 1.00 95.69 105 LYS A CA 1
ATOM 807 C C . LYS A 1 105 ? 25.304 1.803 -8.317 1.00 95.69 105 LYS A C 1
ATOM 809 O O . LYS A 1 105 ? 26.031 1.636 -7.342 1.00 95.69 105 LYS A O 1
ATOM 814 N N . VAL A 1 106 ? 24.082 1.269 -8.382 1.00 94.56 106 VAL A N 1
ATOM 815 C CA . VAL A 1 106 ? 23.534 0.427 -7.304 1.00 94.56 106 VAL A CA 1
ATOM 816 C C . VAL A 1 106 ? 24.312 -0.886 -7.183 1.00 94.56 106 VAL A C 1
ATOM 818 O O . VAL A 1 106 ? 24.572 -1.326 -6.064 1.00 94.56 106 VAL A O 1
ATOM 821 N N . SER A 1 107 ? 24.746 -1.480 -8.300 1.00 94.19 107 SER A N 1
ATOM 822 C CA . SER A 1 107 ? 25.560 -2.701 -8.284 1.00 94.19 107 SER A CA 1
ATOM 823 C C . SER A 1 107 ? 26.929 -2.501 -7.638 1.00 94.19 107 SER A C 1
ATOM 825 O O . SER A 1 107 ? 27.376 -3.355 -6.879 1.00 94.19 107 SER A O 1
ATOM 827 N N . GLU A 1 108 ? 27.560 -1.345 -7.858 1.00 94.50 108 GLU A N 1
ATOM 828 C CA . GLU A 1 108 ? 28.840 -0.985 -7.240 1.00 94.50 108 GLU A CA 1
ATOM 829 C C . GLU A 1 108 ? 28.686 -0.762 -5.728 1.00 94.50 108 GLU A C 1
ATOM 831 O O . GLU A 1 108 ? 29.557 -1.139 -4.948 1.00 94.50 108 GLU A O 1
ATOM 836 N N . GLN A 1 109 ? 27.554 -0.195 -5.298 1.00 95.06 109 GLN A N 1
ATOM 837 C CA . GLN A 1 109 ? 27.242 0.011 -3.881 1.00 95.06 109 GLN A CA 1
ATOM 838 C C . GLN A 1 109 ? 26.830 -1.281 -3.162 1.00 95.06 109 GLN A C 1
ATOM 840 O O . GLN A 1 109 ? 27.087 -1.435 -1.969 1.00 95.06 109 GLN A O 1
ATOM 845 N N . LYS A 1 110 ? 26.151 -2.193 -3.866 1.00 94.19 110 LYS A N 1
ATOM 846 C CA . LYS A 1 110 ? 25.583 -3.433 -3.318 1.00 94.19 110 LYS A CA 1
ATOM 847 C C . LYS A 1 110 ? 25.940 -4.637 -4.206 1.00 94.19 110 LYS A C 1
ATOM 849 O O . LYS A 1 110 ? 25.048 -5.247 -4.801 1.00 94.19 110 LYS A O 1
ATOM 854 N N . PRO A 1 111 ? 27.222 -5.034 -4.274 1.00 90.75 111 PRO A N 1
ATOM 855 C CA . PRO A 1 111 ? 27.678 -6.079 -5.196 1.00 90.75 111 PRO A CA 1
ATOM 856 C C . PRO A 1 111 ? 27.162 -7.482 -4.848 1.00 90.75 111 PRO A C 1
ATOM 858 O O . PRO A 1 111 ? 27.132 -8.351 -5.709 1.00 90.75 111 PRO A O 1
ATOM 861 N N . GLN A 1 112 ? 26.742 -7.708 -3.599 1.00 92.88 112 GLN A N 1
ATOM 862 C CA . GLN A 1 112 ? 26.220 -8.996 -3.121 1.00 92.88 112 GLN A CA 1
ATOM 863 C C . GLN A 1 112 ? 24.693 -9.128 -3.261 1.00 92.88 112 GLN A C 1
ATOM 865 O O . GLN A 1 112 ? 24.125 -10.143 -2.866 1.00 92.88 112 GLN A O 1
ATOM 870 N N . ALA A 1 113 ? 24.000 -8.102 -3.770 1.00 93.31 113 ALA A N 1
ATOM 871 C CA . ALA A 1 113 ? 22.554 -8.162 -3.945 1.00 93.31 113 ALA A CA 1
ATOM 872 C C . ALA A 1 113 ? 22.191 -9.066 -5.130 1.00 93.31 113 ALA A C 1
ATOM 874 O O . ALA A 1 113 ? 22.747 -8.930 -6.215 1.00 93.31 113 ALA A O 1
ATOM 875 N N . THR A 1 114 ? 21.217 -9.955 -4.939 1.00 92.81 114 THR A N 1
ATOM 876 C CA . THR A 1 114 ? 20.658 -10.801 -6.006 1.00 92.81 114 THR A CA 1
ATOM 877 C C . THR A 1 114 ? 19.725 -10.035 -6.941 1.00 92.81 114 THR A C 1
ATOM 879 O O . THR A 1 114 ? 19.597 -10.410 -8.108 1.00 92.81 114 THR A O 1
ATOM 882 N N . TYR A 1 115 ? 19.115 -8.953 -6.450 1.00 93.88 115 TYR A N 1
ATOM 883 C CA . TYR A 1 115 ? 18.223 -8.084 -7.210 1.00 93.88 115 TYR A CA 1
ATOM 884 C C . TYR A 1 115 ? 18.457 -6.605 -6.890 1.00 93.88 115 TYR A C 1
ATOM 886 O O . TYR A 1 115 ? 18.778 -6.236 -5.758 1.00 93.88 115 TYR A O 1
ATOM 894 N N . TYR A 1 116 ? 18.231 -5.760 -7.891 1.00 95.81 116 TYR A N 1
ATOM 895 C CA . TYR A 1 116 ? 18.227 -4.308 -7.790 1.00 95.81 116 TYR A CA 1
ATOM 896 C C . TYR A 1 116 ? 16.807 -3.795 -8.011 1.00 95.81 116 TYR A C 1
ATOM 898 O O . TYR A 1 116 ? 16.257 -3.928 -9.103 1.00 95.81 116 TYR A O 1
ATOM 906 N N . ASN A 1 117 ? 16.223 -3.226 -6.959 1.00 94.62 117 ASN A N 1
ATOM 907 C CA . ASN A 1 117 ? 14.887 -2.642 -6.981 1.00 94.62 117 ASN A CA 1
ATOM 908 C C . ASN A 1 117 ? 14.962 -1.185 -7.434 1.00 94.62 117 ASN A C 1
ATOM 910 O O . ASN A 1 117 ? 15.821 -0.437 -6.963 1.00 94.62 117 ASN A O 1
ATOM 914 N N . VAL A 1 118 ? 14.064 -0.799 -8.333 1.00 96.25 118 VAL A N 1
ATOM 915 C CA . VAL A 1 118 ? 13.993 0.538 -8.915 1.00 96.25 118 VAL A CA 1
ATOM 916 C C . VAL A 1 118 ? 12.559 1.049 -8.831 1.00 96.25 118 VAL A C 1
ATOM 918 O O . VAL A 1 118 ? 11.653 0.471 -9.434 1.00 96.25 118 VAL A O 1
ATOM 921 N N . ASP A 1 119 ? 12.370 2.147 -8.103 1.00 96.06 119 ASP A N 1
ATOM 922 C CA . ASP A 1 119 ? 11.072 2.803 -7.953 1.00 96.06 119 ASP A CA 1
ATOM 923 C C . ASP A 1 119 ? 10.658 3.456 -9.277 1.00 96.06 119 ASP A C 1
ATOM 925 O O . ASP A 1 119 ? 11.345 4.351 -9.791 1.00 96.06 119 ASP A O 1
ATOM 929 N N . MET A 1 120 ? 9.523 3.019 -9.822 1.00 95.75 120 MET A N 1
ATOM 930 C CA . MET A 1 120 ? 9.004 3.491 -11.105 1.00 95.75 120 MET A CA 1
ATOM 931 C C . MET A 1 120 ? 7.880 4.505 -10.924 1.00 95.75 120 MET A C 1
ATOM 933 O O . MET A 1 120 ? 7.948 5.596 -11.488 1.00 95.75 120 MET A O 1
ATOM 937 N N . LEU A 1 121 ? 6.863 4.176 -10.128 1.00 95.81 121 LEU A N 1
ATOM 938 C CA . LEU A 1 121 ? 5.692 5.029 -9.918 1.00 95.81 121 LEU A CA 1
ATOM 939 C C . LEU A 1 121 ? 5.406 5.183 -8.430 1.00 95.81 121 LEU A C 1
ATOM 941 O O . LEU A 1 121 ? 5.531 4.225 -7.672 1.00 95.81 121 LEU A O 1
ATOM 945 N N . LYS A 1 122 ? 4.926 6.363 -8.044 1.00 96.94 122 LYS A N 1
ATOM 946 C CA . LYS A 1 122 ? 4.176 6.579 -6.801 1.00 96.94 122 LYS A CA 1
ATOM 947 C C . LYS A 1 122 ? 2.787 7.076 -7.160 1.00 96.94 122 LYS A C 1
ATOM 949 O O . LYS A 1 122 ? 2.647 7.838 -8.112 1.00 96.94 122 LYS A O 1
ATOM 954 N N . TYR A 1 123 ? 1.763 6.646 -6.444 1.00 96.81 123 TYR A N 1
ATOM 955 C CA . TYR A 1 123 ? 0.382 6.995 -6.764 1.00 96.81 123 TYR A CA 1
ATOM 956 C C . TYR A 1 123 ? -0.495 7.011 -5.516 1.00 96.81 123 TYR A C 1
ATOM 958 O O . TYR A 1 123 ? -0.138 6.486 -4.459 1.00 96.81 123 TYR A O 1
ATOM 966 N N . GLN A 1 124 ? -1.656 7.636 -5.644 1.00 95.19 124 GLN A N 1
ATOM 967 C CA . GLN A 1 124 ? -2.786 7.440 -4.747 1.00 95.19 124 GLN A CA 1
ATOM 968 C C . GLN A 1 124 ? -3.839 6.621 -5.490 1.00 95.19 124 GLN A C 1
ATOM 970 O O . GLN A 1 124 ? -3.903 6.667 -6.715 1.00 95.19 124 GLN A O 1
ATOM 975 N N . VAL A 1 125 ? -4.636 5.843 -4.771 1.00 94.56 125 VAL A N 1
ATOM 976 C CA . VAL A 1 125 ? -5.779 5.137 -5.361 1.00 94.56 125 VAL A CA 1
ATOM 977 C C . VAL A 1 125 ? -7.037 5.917 -5.007 1.00 94.56 125 VAL A C 1
ATOM 979 O O . VAL A 1 125 ? -7.174 6.381 -3.874 1.00 94.56 125 VAL A O 1
ATOM 982 N N . SER A 1 126 ? -7.941 6.073 -5.970 1.00 9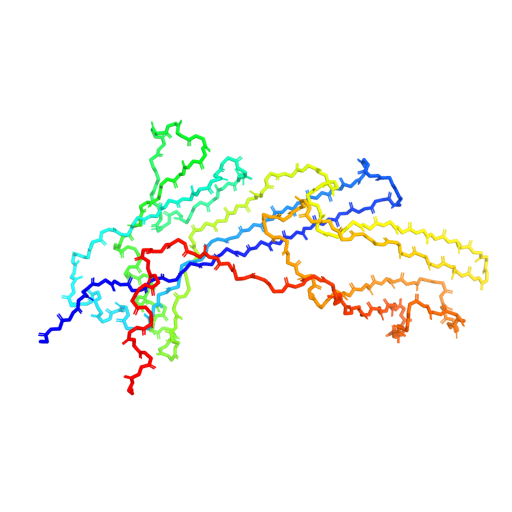2.50 126 SER A N 1
ATOM 983 C CA . SER A 1 126 ? -9.256 6.670 -5.756 1.00 92.50 126 SER A CA 1
ATOM 984 C C . SER A 1 126 ? -10.041 5.852 -4.732 1.00 92.50 126 SER A C 1
ATOM 986 O O . SER A 1 126 ? -10.033 4.619 -4.768 1.00 92.50 126 SER A O 1
ATOM 988 N N . THR A 1 127 ? -10.721 6.523 -3.804 1.00 92.31 127 THR A N 1
ATOM 989 C CA . THR A 1 127 ? -11.401 5.858 -2.684 1.00 92.31 127 THR A CA 1
ATOM 990 C C . THR A 1 127 ? -12.842 6.321 -2.507 1.00 92.31 127 THR A C 1
ATOM 992 O O . THR A 1 127 ? -13.215 7.435 -2.864 1.00 92.31 127 THR A O 1
ATOM 995 N N . GLN A 1 128 ? -13.660 5.450 -1.919 1.00 92.56 128 GLN A N 1
ATOM 996 C CA . GLN A 1 128 ? -15.088 5.646 -1.670 1.00 92.56 128 GLN A CA 1
ATOM 997 C C . GLN A 1 128 ? -15.418 5.384 -0.193 1.00 92.56 128 GLN A C 1
ATOM 999 O O . GLN A 1 128 ? -16.247 4.538 0.153 1.00 92.56 128 GLN A O 1
ATOM 1004 N N . GLY A 1 129 ? -14.733 6.104 0.702 1.00 92.38 129 GLY A N 1
ATOM 1005 C CA . GLY A 1 129 ? -14.960 6.017 2.146 1.00 92.38 129 GLY A CA 1
ATOM 1006 C C . GLY A 1 129 ? -14.809 4.587 2.673 1.00 92.38 129 GLY A C 1
ATOM 1007 O O . GLY A 1 129 ? -13.876 3.870 2.315 1.00 92.38 129 GLY A O 1
ATOM 1008 N N . ILE A 1 130 ? -15.771 4.152 3.490 1.00 93.19 130 ILE A N 1
ATOM 1009 C CA . ILE A 1 130 ? -15.759 2.830 4.134 1.00 93.19 130 ILE A CA 1
ATOM 1010 C C . ILE A 1 130 ? -15.784 1.646 3.150 1.00 93.19 130 ILE A C 1
ATOM 1012 O O . ILE A 1 130 ? -15.406 0.536 3.511 1.00 93.19 130 ILE A O 1
ATOM 1016 N N . GLN A 1 131 ? -16.209 1.845 1.899 1.00 94.25 131 GLN A N 1
ATOM 1017 C CA . GLN A 1 131 ? -16.206 0.758 0.911 1.00 94.25 131 GLN A CA 1
ATOM 1018 C C . GLN A 1 131 ? -14.793 0.414 0.433 1.00 94.25 131 GLN A C 1
ATOM 1020 O O . GLN A 1 131 ? -14.545 -0.709 0.009 1.00 94.25 131 GLN A O 1
ATOM 1025 N N . SER A 1 132 ? -13.848 1.350 0.556 1.00 93.44 132 SER A N 1
ATOM 1026 C CA . SER A 1 132 ? -12.445 1.144 0.185 1.00 9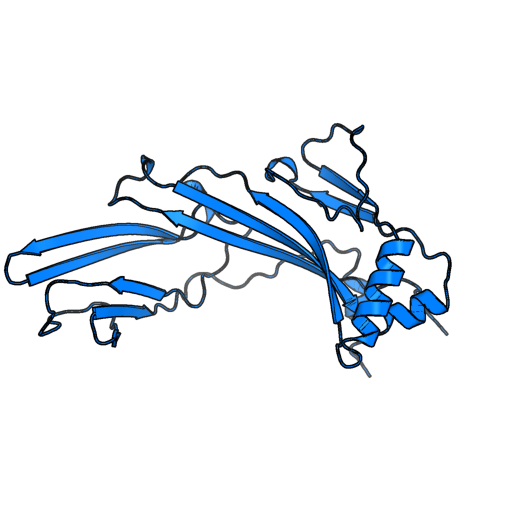3.44 132 SER A CA 1
ATOM 1027 C C . SER A 1 132 ? -11.574 0.654 1.344 1.00 93.44 132 SER A C 1
ATOM 1029 O O . SER A 1 132 ? -10.361 0.541 1.184 1.00 93.44 132 SER A O 1
ATOM 1031 N N . THR A 1 133 ? -12.148 0.374 2.518 1.00 93.88 133 THR A N 1
ATOM 1032 C CA . THR A 1 133 ? -11.391 -0.158 3.657 1.00 93.88 133 THR A CA 1
ATOM 1033 C C . THR A 1 133 ? -11.520 -1.682 3.724 1.00 93.88 133 THR A C 1
ATOM 1035 O O . THR A 1 133 ? -12.645 -2.173 3.780 1.00 93.88 133 THR A O 1
ATOM 1038 N N . PRO A 1 134 ? -10.411 -2.454 3.750 1.00 93.00 134 PRO A N 1
ATOM 1039 C CA . PRO A 1 134 ? -10.455 -3.924 3.792 1.00 93.00 134 PRO A CA 1
ATOM 1040 C C . PRO A 1 134 ? -10.894 -4.481 5.155 1.00 93.00 134 PRO A C 1
ATOM 1042 O O . PRO A 1 134 ? -11.347 -5.624 5.253 1.00 93.00 134 PRO A O 1
ATOM 1045 N N . LEU A 1 135 ? -10.786 -3.671 6.211 1.00 94.06 135 LEU A N 1
ATOM 1046 C CA . LEU A 1 135 ? -11.275 -3.975 7.549 1.00 94.06 135 LEU A CA 1
ATOM 1047 C C . LEU A 1 135 ? -12.066 -2.777 8.071 1.00 94.06 135 LEU A C 1
ATOM 1049 O O . LEU A 1 135 ? -11.495 -1.731 8.376 1.00 94.06 135 LEU A O 1
ATOM 1053 N N . ASN A 1 136 ? -13.381 -2.935 8.172 1.00 93.94 136 ASN A N 1
ATOM 1054 C CA . ASN A 1 136 ? -14.262 -1.904 8.706 1.00 93.94 136 ASN A CA 1
ATOM 1055 C C . ASN A 1 136 ? -14.275 -2.010 10.225 1.00 93.94 136 ASN A C 1
ATOM 1057 O O . ASN A 1 136 ? -14.432 -3.113 10.750 1.00 93.94 136 ASN A O 1
ATOM 1061 N N . LEU A 1 137 ? -14.149 -0.876 10.911 1.00 91.75 137 LEU A N 1
ATOM 1062 C CA . LEU A 1 137 ? -14.080 -0.817 12.367 1.00 91.75 137 LEU A CA 1
ATOM 1063 C C . LEU A 1 137 ? -15.194 0.060 12.931 1.00 91.75 137 LEU A C 1
ATOM 1065 O O . LEU A 1 137 ? -15.492 1.126 12.391 1.00 91.75 137 LEU A O 1
ATOM 1069 N N . ALA A 1 138 ? -15.759 -0.371 14.052 1.00 93.00 138 ALA A N 1
ATOM 1070 C CA . ALA A 1 138 ? -16.601 0.449 14.906 1.00 93.00 138 ALA A CA 1
ATOM 1071 C C . ALA A 1 138 ? -16.143 0.279 16.354 1.00 93.00 138 ALA A C 1
ATOM 1073 O O . ALA A 1 138 ? -16.013 -0.839 16.852 1.00 93.00 138 ALA A O 1
ATOM 1074 N N . VAL A 1 139 ? -15.877 1.396 17.026 1.00 88.44 139 VAL A N 1
ATOM 1075 C CA . VAL A 1 139 ? -15.387 1.396 18.409 1.00 88.44 139 VAL A CA 1
ATOM 1076 C C . VAL A 1 139 ? -16.406 2.085 19.300 1.00 88.44 139 VAL A C 1
ATOM 1078 O O . VAL A 1 139 ? -16.885 3.173 18.971 1.00 88.44 139 VAL A O 1
ATOM 1081 N N . ASN A 1 140 ? -16.718 1.457 20.430 1.00 89.38 140 ASN A N 1
ATOM 1082 C CA . ASN A 1 140 ? -17.595 2.003 21.451 1.00 89.38 140 ASN A CA 1
ATOM 1083 C C . ASN A 1 140 ? -16.900 2.003 22.814 1.00 89.38 140 ASN A C 1
ATOM 1085 O O . ASN A 1 140 ? -16.265 1.018 23.197 1.00 89.38 140 ASN A O 1
ATOM 1089 N N . TRP A 1 141 ? -17.076 3.103 23.538 1.00 89.00 141 TRP A N 1
ATOM 1090 C CA . TRP A 1 141 ? -16.520 3.325 24.864 1.00 89.00 141 TRP A CA 1
ATOM 1091 C C . TRP A 1 141 ? -17.650 3.619 25.839 1.00 89.00 141 TRP A C 1
ATOM 1093 O O . TRP A 1 141 ? -18.528 4.434 25.549 1.00 89.00 141 TRP A O 1
ATOM 1103 N N . ARG A 1 142 ? -17.603 2.991 27.009 1.00 91.25 142 ARG A N 1
ATOM 1104 C CA . ARG A 1 142 ? -18.429 3.356 28.160 1.00 91.25 142 ARG A CA 1
ATOM 1105 C C . ARG A 1 142 ? -17.494 3.624 29.329 1.00 91.25 142 ARG A C 1
ATOM 1107 O O . ARG A 1 142 ? -16.895 2.696 29.863 1.00 91.25 142 ARG A O 1
ATOM 1114 N N . CYS A 1 143 ? -17.358 4.896 29.678 1.00 89.31 143 CYS A N 1
ATOM 1115 C CA . CYS A 1 143 ? -16.478 5.348 30.747 1.00 89.31 143 CYS A CA 1
ATOM 1116 C C . CYS A 1 143 ? -17.326 5.745 31.954 1.00 89.31 143 CYS A C 1
ATOM 1118 O O . CYS A 1 143 ? -18.071 6.721 31.901 1.00 89.31 143 CYS A O 1
ATOM 1120 N N . GLU A 1 144 ? -17.194 4.982 33.028 1.00 91.00 144 GLU A N 1
ATOM 1121 C CA . GLU A 1 144 ? -17.722 5.290 34.352 1.00 91.00 144 GLU A CA 1
ATOM 1122 C C . GLU A 1 144 ? -16.581 5.833 35.231 1.00 91.00 144 GLU A C 1
ATOM 1124 O O . GLU A 1 144 ? -15.409 5.589 34.933 1.00 91.00 144 GLU A O 1
ATOM 1129 N N . PRO A 1 145 ? -16.865 6.516 36.355 1.00 89.12 145 PRO A N 1
ATOM 1130 C CA . PRO A 1 145 ? -15.822 7.095 37.209 1.00 89.12 145 PRO A CA 1
ATOM 1131 C C . PRO A 1 145 ? -14.757 6.108 37.716 1.00 89.12 145 PRO A C 1
ATOM 1133 O O . PRO A 1 145 ? -13.665 6.528 38.088 1.00 89.12 145 PRO A O 1
ATOM 1136 N N . THR A 1 146 ? -15.071 4.810 37.774 1.00 89.81 146 THR A N 1
ATOM 1137 C CA . THR A 1 146 ? -14.188 3.759 38.311 1.00 89.81 146 THR A CA 1
ATOM 1138 C C . THR A 1 146 ? -13.974 2.579 37.361 1.00 89.81 146 THR A C 1
ATOM 1140 O O . THR A 1 146 ? -13.284 1.625 37.727 1.00 89.81 146 THR A O 1
ATOM 1143 N N . SER A 1 147 ? -14.549 2.605 36.155 1.00 88.81 147 SER A N 1
ATOM 1144 C CA . SER A 1 147 ? -14.427 1.510 35.187 1.00 88.81 147 SER A CA 1
ATOM 1145 C C . SER A 1 147 ? -14.600 1.989 33.752 1.00 88.81 147 SER A C 1
ATOM 1147 O O . SER A 1 147 ? -15.479 2.798 33.470 1.00 88.81 147 SER A O 1
ATOM 1149 N N . THR A 1 148 ? -13.837 1.402 32.834 1.00 86.25 148 THR A N 1
ATOM 1150 C CA . THR A 1 148 ? -13.945 1.665 31.397 1.00 86.25 148 THR A CA 1
ATOM 1151 C C . THR A 1 148 ? -14.218 0.362 30.661 1.00 86.25 148 THR A C 1
ATOM 1153 O O . THR A 1 148 ? -13.435 -0.582 30.765 1.00 86.25 148 THR A O 1
ATOM 1156 N N . ASP A 1 149 ? -15.306 0.314 29.893 1.00 88.19 149 ASP A N 1
ATOM 1157 C CA . ASP A 1 149 ? -15.576 -0.763 28.945 1.00 88.19 149 ASP A CA 1
ATOM 1158 C C . ASP A 1 149 ? -15.236 -0.317 27.522 1.00 88.19 149 ASP A C 1
ATOM 1160 O O . ASP A 1 149 ? -15.714 0.716 27.041 1.00 88.19 149 ASP A O 1
ATOM 1164 N N . LEU A 1 150 ? -14.464 -1.150 26.828 1.00 85.38 150 LEU A N 1
ATOM 1165 C CA . LEU A 1 150 ? -14.102 -0.976 25.428 1.00 85.38 150 LEU A CA 1
ATOM 1166 C C . LEU A 1 150 ? -14.686 -2.119 24.597 1.00 85.38 150 LEU A C 1
ATOM 1168 O O . LEU A 1 150 ? -14.474 -3.293 24.900 1.00 85.38 150 LEU A O 1
ATOM 1172 N N . ARG A 1 151 ? -15.371 -1.774 23.505 1.00 88.12 151 ARG A N 1
ATOM 1173 C CA . ARG A 1 151 ? -15.820 -2.728 22.488 1.00 88.12 151 ARG A CA 1
ATOM 1174 C C . ARG A 1 151 ? -15.327 -2.298 21.113 1.00 88.12 151 ARG A C 1
ATOM 1176 O O . ARG A 1 151 ? -15.546 -1.159 20.705 1.00 88.12 151 ARG A O 1
ATOM 1183 N N . ILE A 1 152 ? -14.711 -3.233 20.395 1.00 87.12 152 ILE A N 1
ATOM 1184 C CA . ILE A 1 152 ? -14.272 -3.059 19.009 1.00 87.12 152 ILE A CA 1
ATOM 1185 C C . ILE A 1 152 ? -15.003 -4.096 18.163 1.00 87.12 152 ILE A C 1
ATOM 1187 O O . ILE A 1 152 ? -14.741 -5.292 18.274 1.00 87.12 152 ILE A O 1
ATOM 1191 N N . ASP A 1 153 ? -15.916 -3.633 17.321 1.00 90.44 153 ASP A N 1
ATOM 1192 C CA . ASP A 1 153 ? -16.536 -4.450 16.289 1.00 90.44 153 ASP A CA 1
ATOM 1193 C C . ASP A 1 153 ? -15.733 -4.293 14.993 1.00 90.44 153 ASP A C 1
ATOM 1195 O O . ASP A 1 153 ? -15.373 -3.181 14.596 1.00 90.44 153 ASP A O 1
ATOM 1199 N N . TYR A 1 154 ? -15.454 -5.408 14.321 1.00 91.56 154 TYR A N 1
ATOM 1200 C CA . TYR A 1 154 ? -14.745 -5.414 13.047 1.00 91.56 154 TYR A CA 1
ATOM 1201 C C . TYR A 1 154 ? -15.484 -6.256 12.007 1.00 91.56 154 TYR A C 1
ATOM 1203 O O . TYR A 1 154 ? -16.119 -7.263 12.327 1.00 91.56 154 TYR A O 1
ATOM 1211 N N . LYS A 1 155 ? -15.385 -5.855 10.738 1.00 93.12 155 LYS A N 1
ATOM 1212 C CA . LYS A 1 155 ? -15.947 -6.590 9.602 1.00 93.12 155 LYS A CA 1
ATOM 1213 C C . LYS A 1 155 ? -14.952 -6.602 8.448 1.00 93.12 155 LYS A C 1
ATOM 1215 O O . LYS A 1 155 ? -14.580 -5.548 7.939 1.00 93.12 155 LYS A O 1
ATOM 1220 N N . TYR A 1 156 ? -14.550 -7.798 8.029 1.00 92.00 156 TYR A N 1
ATOM 1221 C CA . TYR A 1 156 ? -13.762 -7.984 6.814 1.00 92.00 156 TYR A CA 1
ATOM 1222 C C . TYR A 1 156 ? -14.589 -7.584 5.587 1.00 92.00 156 TYR A C 1
ATOM 1224 O O . TYR A 1 156 ? -15.745 -7.998 5.452 1.00 92.00 156 TYR A O 1
ATOM 1232 N N . ASN A 1 157 ? -14.009 -6.760 4.720 1.00 92.19 157 ASN A N 1
ATOM 1233 C CA . ASN A 1 157 ? -14.666 -6.228 3.535 1.00 92.19 157 ASN A CA 1
ATOM 1234 C C . ASN A 1 157 ? -13.990 -6.767 2.270 1.00 92.19 157 ASN A C 1
ATOM 1236 O O . ASN A 1 157 ? -12.949 -6.268 1.845 1.00 92.19 157 ASN A O 1
ATOM 1240 N N . ILE A 1 158 ? -14.606 -7.782 1.663 1.00 91.00 158 ILE A N 1
ATOM 1241 C CA . ILE A 1 158 ? -14.118 -8.398 0.422 1.00 91.00 158 ILE A CA 1
ATOM 1242 C C . ILE A 1 158 ? -14.166 -7.449 -0.778 1.00 91.00 158 ILE A C 1
ATOM 1244 O O . ILE A 1 158 ? -13.359 -7.595 -1.688 1.00 91.00 158 ILE A O 1
ATOM 1248 N N . GLU A 1 159 ? -15.084 -6.480 -0.780 1.00 90.56 159 GLU A N 1
ATOM 1249 C CA . GLU A 1 159 ? -15.322 -5.585 -1.921 1.00 90.56 159 GLU A CA 1
ATOM 1250 C C . GLU A 1 159 ? -14.236 -4.508 -2.049 1.00 90.56 159 GLU A C 1
ATOM 1252 O O . GLU A 1 159 ? -14.052 -3.936 -3.122 1.00 90.56 159 GLU A O 1
ATOM 1257 N N . ALA A 1 160 ? -13.461 -4.277 -0.984 1.00 89.19 160 ALA A N 1
ATOM 1258 C CA . ALA A 1 160 ? -12.324 -3.359 -0.991 1.00 89.19 160 ALA A CA 1
ATOM 1259 C C . ALA A 1 160 ? -11.088 -3.916 -1.726 1.00 89.19 160 ALA A C 1
ATOM 1261 O O . ALA A 1 160 ? -10.115 -3.186 -1.909 1.00 89.19 160 ALA A O 1
ATOM 1262 N N . MET A 1 161 ? -11.089 -5.196 -2.120 1.00 85.12 161 MET A N 1
ATOM 1263 C CA . MET A 1 161 ? -9.954 -5.870 -2.761 1.00 85.12 161 MET A CA 1
ATOM 1264 C C . MET A 1 161 ? -10.331 -6.411 -4.140 1.00 85.12 161 MET A C 1
ATOM 1266 O O . MET A 1 161 ? -11.376 -7.029 -4.316 1.00 85.12 161 MET A O 1
ATOM 1270 N N . THR A 1 162 ? -9.436 -6.251 -5.120 1.00 84.75 162 THR A N 1
ATOM 1271 C CA . THR A 1 162 ? -9.614 -6.806 -6.477 1.00 84.75 162 THR A CA 1
ATOM 1272 C C . THR A 1 162 ? -9.720 -8.331 -6.462 1.00 84.75 162 THR A C 1
ATOM 1274 O O . THR A 1 162 ? -10.521 -8.919 -7.184 1.00 84.75 162 THR A O 1
ATOM 1277 N N . THR A 1 163 ? -8.914 -8.977 -5.621 1.00 87.25 163 THR A N 1
ATOM 1278 C CA . THR A 1 163 ? -8.999 -10.406 -5.325 1.00 87.25 163 THR A CA 1
ATOM 1279 C C . THR A 1 163 ? -8.954 -10.550 -3.809 1.00 87.25 163 THR A C 1
ATOM 1281 O O . THR A 1 163 ? -7.959 -10.137 -3.211 1.00 87.25 163 THR A O 1
ATOM 1284 N N . PRO A 1 164 ? -10.014 -11.070 -3.167 1.00 82.94 164 PRO A N 1
ATOM 1285 C CA . PRO A 1 164 ? -10.046 -11.201 -1.718 1.00 82.94 164 PRO A CA 1
ATOM 1286 C C . PRO A 1 164 ? -8.893 -12.059 -1.198 1.00 82.94 164 PRO A C 1
ATOM 1288 O O . PRO A 1 164 ? -8.702 -13.194 -1.632 1.00 82.94 164 PRO A O 1
ATOM 1291 N N . VAL A 1 165 ? -8.142 -11.509 -0.247 1.00 88.06 165 VAL A N 1
ATOM 1292 C CA . VAL A 1 165 ? -7.035 -12.186 0.435 1.00 88.06 165 VAL A CA 1
ATOM 1293 C C . VAL A 1 165 ? -7.153 -12.016 1.945 1.00 88.06 165 VAL A C 1
ATOM 1295 O O . VAL A 1 165 ? -7.699 -11.022 2.432 1.00 88.06 165 VAL A O 1
ATOM 1298 N N . ALA A 1 166 ? -6.641 -12.990 2.697 1.00 87.81 166 ALA A N 1
ATOM 1299 C CA . ALA A 1 166 ? -6.637 -12.933 4.153 1.00 87.81 166 ALA A CA 1
ATOM 1300 C C . ALA A 1 166 ? -5.790 -11.755 4.667 1.00 87.81 166 ALA A C 1
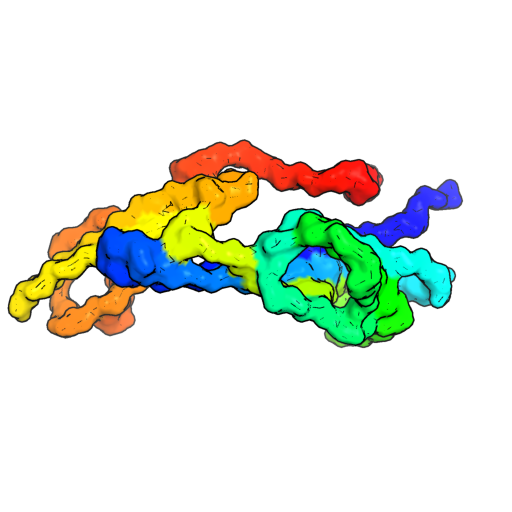ATOM 1302 O O . ALA A 1 166 ? -4.680 -11.510 4.187 1.00 87.81 166 ALA A O 1
ATOM 1303 N N . LEU A 1 167 ? -6.299 -11.060 5.688 1.00 86.25 167 LEU A N 1
ATOM 1304 C CA . LEU A 1 167 ? -5.532 -10.055 6.420 1.00 86.25 167 LEU A CA 1
ATOM 1305 C C . LEU A 1 167 ? -4.674 -10.758 7.470 1.00 86.25 167 LEU A C 1
ATOM 1307 O O . LEU A 1 167 ? -5.183 -11.306 8.445 1.00 86.25 167 LEU A O 1
ATOM 1311 N N . ASN A 1 168 ? -3.364 -10.751 7.265 1.00 86.81 168 ASN A N 1
ATOM 1312 C CA . ASN A 1 168 ? -2.423 -11.391 8.175 1.00 86.81 168 ASN A CA 1
ATOM 1313 C C . ASN A 1 168 ? -1.930 -10.401 9.232 1.00 86.81 168 ASN A C 1
ATOM 1315 O O . ASN A 1 168 ? -1.869 -9.198 8.988 1.00 86.81 168 ASN A O 1
ATOM 1319 N N . ASN A 1 169 ? -1.558 -10.927 10.401 1.00 86.00 169 ASN A N 1
ATOM 1320 C CA . ASN A 1 169 ? -0.914 -10.168 11.476 1.00 86.00 169 ASN A CA 1
ATOM 1321 C C . ASN A 1 169 ? -1.720 -8.934 11.929 1.00 86.00 169 ASN A C 1
ATOM 1323 O O . ASN A 1 169 ? -1.143 -7.898 12.255 1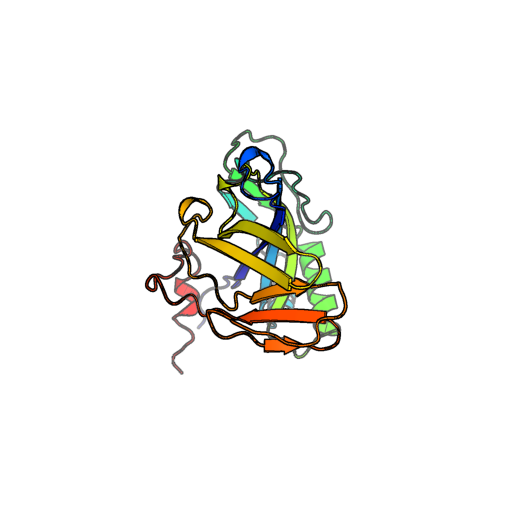.00 86.00 169 ASN A O 1
ATOM 1327 N N . VAL A 1 170 ? -3.052 -9.036 11.960 1.00 85.25 170 VAL A N 1
ATOM 1328 C CA . VAL A 1 170 ? -3.911 -7.937 12.412 1.00 85.25 170 VAL A CA 1
ATOM 1329 C C . VAL A 1 170 ? -3.774 -7.760 13.922 1.00 85.25 170 VAL A C 1
ATOM 1331 O O . VAL A 1 170 ? -3.984 -8.693 14.704 1.00 85.25 170 VAL A O 1
ATOM 1334 N N . GLN A 1 171 ? -3.439 -6.539 14.323 1.00 83.19 171 GLN A N 1
ATOM 1335 C CA . GLN A 1 171 ? -3.260 -6.144 15.713 1.00 83.19 171 GLN A CA 1
ATOM 1336 C C . GLN A 1 171 ? -4.146 -4.943 16.021 1.00 83.19 171 GLN A C 1
ATOM 1338 O O . GLN A 1 171 ? -4.188 -3.979 15.258 1.00 83.19 171 GLN A O 1
ATOM 1343 N N . PHE A 1 172 ? -4.827 -4.994 17.160 1.00 83.12 172 PHE A N 1
ATOM 1344 C CA . PHE A 1 172 ? -5.538 -3.855 17.719 1.00 83.12 172 PHE A CA 1
ATOM 1345 C C . PHE A 1 172 ? -4.718 -3.292 18.863 1.00 83.12 172 PHE A C 1
ATOM 1347 O O . PHE A 1 172 ? -4.449 -4.002 19.833 1.00 83.12 172 PHE A O 1
ATOM 1354 N N . LEU A 1 173 ? -4.340 -2.025 18.726 1.00 83.25 173 LEU A N 1
ATOM 1355 C CA . LEU A 1 173 ? -3.615 -1.270 19.733 1.00 83.25 173 LEU A CA 1
ATOM 1356 C C . LEU A 1 173 ? -4.503 -0.129 20.214 1.00 83.25 173 LEU A C 1
ATOM 1358 O O . LEU A 1 173 ? -4.856 0.742 19.417 1.00 83.25 173 LEU A O 1
ATOM 1362 N N . VAL A 1 174 ? -4.871 -0.135 21.494 1.00 83.94 174 VAL A N 1
ATOM 1363 C CA . VAL A 1 174 ? -5.713 0.919 22.068 1.00 83.94 174 VAL A CA 1
ATOM 1364 C C . VAL A 1 174 ? -5.073 1.450 23.350 1.00 83.94 174 VAL A C 1
ATOM 1366 O O . VAL A 1 174 ? -4.927 0.685 24.305 1.00 83.94 174 VAL A O 1
ATOM 1369 N N . PRO A 1 175 ? -4.670 2.732 23.388 1.00 82.06 175 PRO A N 1
ATOM 1370 C CA . PRO A 1 175 ? -4.243 3.362 24.629 1.00 82.06 175 PRO A CA 1
ATOM 1371 C C . PRO A 1 175 ? -5.459 3.575 25.540 1.00 82.06 175 PRO A C 1
ATOM 1373 O O . PRO A 1 175 ? -6.493 4.063 25.078 1.00 82.06 175 PRO A O 1
ATOM 1376 N N . ILE A 1 176 ? -5.337 3.200 26.814 1.00 81.94 176 ILE A N 1
ATOM 1377 C CA . ILE A 1 176 ? -6.370 3.406 27.837 1.00 81.94 176 ILE A CA 1
ATOM 1378 C C . ILE A 1 176 ? -5.792 4.309 28.926 1.00 81.94 176 ILE A C 1
ATOM 1380 O O . ILE A 1 176 ? -4.810 3.951 29.571 1.00 81.94 176 ILE A O 1
ATOM 1384 N N . ASP A 1 177 ? -6.419 5.457 29.148 1.00 77.50 177 ASP A N 1
ATOM 1385 C CA . ASP A 1 177 ? -6.038 6.408 30.187 1.00 77.50 177 ASP A CA 1
ATOM 1386 C C . ASP A 1 177 ? -6.741 6.117 31.531 1.00 77.50 177 ASP A C 1
ATOM 1388 O O . ASP A 1 177 ? -7.483 5.144 31.692 1.00 77.50 177 ASP A O 1
ATOM 1392 N N . GLY A 1 178 ? -6.473 6.951 32.540 1.00 77.31 178 GLY A N 1
ATOM 1393 C CA . GLY A 1 178 ? -7.174 6.899 33.829 1.00 77.31 178 GLY A CA 1
ATOM 1394 C C . GLY A 1 178 ? -6.527 6.023 34.906 1.00 77.31 178 GLY A C 1
ATOM 1395 O O . GLY A 1 178 ? -7.166 5.755 35.921 1.00 77.31 178 GLY A O 1
ATOM 1396 N N . GLY A 1 179 ? -5.267 5.605 34.732 1.00 80.25 179 GLY A N 1
ATOM 1397 C CA . GLY A 1 179 ? -4.518 4.871 35.759 1.00 80.25 179 GLY A CA 1
ATOM 1398 C C . GLY A 1 179 ? -5.068 3.465 35.994 1.00 80.25 179 GLY A C 1
ATOM 1399 O O . GLY A 1 179 ? -5.493 3.126 37.100 1.00 80.25 179 GLY A O 1
ATOM 1400 N N . VAL A 1 180 ? -5.089 2.647 34.940 1.00 80.75 180 VAL A N 1
ATOM 1401 C CA . VAL A 1 180 ? -5.645 1.289 34.982 1.00 80.75 180 VAL A CA 1
ATOM 1402 C C . VAL A 1 180 ? -4.903 0.435 36.009 1.00 80.75 180 VAL A C 1
ATOM 1404 O O . VAL A 1 180 ? -3.729 0.118 35.856 1.00 80.75 180 VAL A O 1
ATOM 1407 N N . THR A 1 181 ? -5.613 0.025 37.059 1.00 81.75 181 THR A N 1
ATOM 1408 C CA . THR A 1 181 ? -5.055 -0.809 38.137 1.00 81.75 181 THR A CA 1
ATOM 1409 C C . THR A 1 181 ? -5.314 -2.298 37.938 1.00 81.75 181 THR A C 1
ATOM 1411 O O . THR A 1 181 ? -4.609 -3.132 38.506 1.00 81.75 181 THR A O 1
ATOM 1414 N N . LYS A 1 182 ? -6.349 -2.658 37.167 1.00 81.38 182 LYS A N 1
ATOM 1415 C CA . LYS A 1 182 ? -6.759 -4.049 36.964 1.00 81.38 182 LYS A CA 1
ATOM 1416 C C . LYS A 1 182 ? -7.599 -4.222 35.702 1.00 81.38 182 LYS A C 1
ATOM 1418 O O . LYS A 1 182 ? -8.569 -3.501 35.491 1.00 81.38 182 LYS A O 1
ATOM 1423 N N . LEU A 1 183 ? -7.295 -5.271 34.944 1.00 80.75 183 LEU A N 1
ATOM 1424 C CA . LEU A 1 183 ? -8.092 -5.738 33.814 1.00 80.75 183 LEU A CA 1
ATOM 1425 C C . LEU A 1 183 ? -9.063 -6.834 34.287 1.00 80.75 183 LEU A C 1
ATOM 1427 O O . LEU A 1 183 ? -8.633 -7.824 34.880 1.00 80.75 183 LEU A O 1
ATOM 1431 N N . GLN A 1 184 ? -10.372 -6.641 34.094 1.00 79.19 184 GLN A N 1
ATOM 1432 C CA . GLN A 1 184 ? -11.395 -7.546 34.647 1.00 79.19 184 GLN A CA 1
ATOM 1433 C C . GLN A 1 184 ? -11.840 -8.638 33.670 1.00 79.19 184 GLN A C 1
ATOM 1435 O O . GLN A 1 184 ? -11.894 -9.807 34.046 1.00 79.19 184 GLN A O 1
ATOM 1440 N N . ALA A 1 185 ? -12.164 -8.268 32.431 1.00 78.19 185 ALA A N 1
ATOM 1441 C CA . ALA A 1 185 ? -12.650 -9.185 31.409 1.00 78.19 185 ALA A CA 1
ATOM 1442 C C . ALA A 1 185 ? -12.083 -8.790 30.047 1.00 78.19 185 ALA A C 1
ATOM 1444 O O . ALA A 1 185 ? -12.097 -7.618 29.678 1.00 78.19 185 ALA A O 1
ATOM 1445 N N . VAL A 1 186 ? -11.587 -9.777 29.306 1.00 77.56 186 VAL A N 1
ATOM 1446 C CA . VAL A 1 186 ? -11.027 -9.586 27.969 1.00 77.56 186 VAL A CA 1
ATOM 1447 C C . VAL A 1 186 ? -11.449 -10.757 27.107 1.00 77.56 186 VAL A C 1
ATOM 1449 O O . VAL A 1 186 ? -11.156 -11.908 27.435 1.00 77.56 186 VAL A O 1
ATOM 1452 N N . LEU A 1 187 ? -12.134 -10.462 26.009 1.00 73.12 187 LEU A N 1
ATOM 1453 C CA . LEU A 1 187 ? -12.451 -11.454 24.998 1.00 73.12 187 LEU A CA 1
ATOM 1454 C C . LEU A 1 187 ? -12.214 -10.867 23.601 1.00 73.12 187 LEU A C 1
ATOM 1456 O O . LEU A 1 187 ? -12.785 -9.821 23.291 1.00 73.12 187 LEU A O 1
ATOM 1460 N N . PRO A 1 188 ? -11.431 -11.543 22.744 1.00 79.75 188 PRO A N 1
ATOM 1461 C CA . PRO A 1 188 ? -10.574 -12.702 23.044 1.00 79.75 188 PRO A CA 1
ATOM 1462 C C . PRO A 1 188 ? -9.374 -12.321 23.934 1.00 79.75 188 PRO A C 1
ATOM 1464 O O . PRO A 1 188 ? -9.233 -11.146 24.268 1.00 79.75 188 PRO A O 1
ATOM 1467 N N . PRO A 1 189 ? -8.510 -13.278 24.333 1.00 74.12 189 PRO A N 1
ATOM 1468 C CA . PRO A 1 189 ? -7.310 -12.971 25.106 1.00 74.12 189 PRO A CA 1
ATOM 1469 C C . PRO A 1 189 ? -6.473 -11.858 24.466 1.00 74.12 189 PRO A C 1
ATOM 1471 O O . PRO A 1 189 ? -6.230 -11.858 23.260 1.00 74.12 189 PRO A O 1
ATOM 1474 N N . ALA A 1 190 ? -6.013 -10.929 25.295 1.00 74.50 190 ALA A N 1
ATOM 1475 C CA . ALA A 1 190 ? -5.190 -9.799 24.898 1.00 74.50 190 ALA A CA 1
ATOM 1476 C C . ALA A 1 190 ? -4.077 -9.598 25.923 1.00 74.50 190 ALA A C 1
ATOM 1478 O O . ALA A 1 190 ? -4.169 -10.066 27.061 1.00 74.50 190 ALA A O 1
ATOM 1479 N N . ILE A 1 191 ? -3.028 -8.902 25.505 1.00 76.25 191 ILE A N 1
ATOM 1480 C CA . ILE A 1 191 ? -1.871 -8.598 26.334 1.00 76.25 191 ILE A CA 1
ATOM 1481 C C . ILE A 1 191 ? -1.964 -7.132 26.746 1.00 76.25 191 ILE A C 1
ATOM 1483 O O . ILE A 1 191 ? -2.173 -6.247 25.915 1.00 76.25 191 ILE A O 1
ATOM 1487 N N . TRP A 1 192 ? -1.809 -6.888 28.043 1.00 75.06 192 TRP A N 1
ATOM 1488 C CA . TRP A 1 192 ? -1.640 -5.547 28.582 1.00 75.06 192 TRP A CA 1
ATOM 1489 C C . TRP A 1 192 ? -0.156 -5.191 28.590 1.00 75.06 192 TRP A C 1
ATOM 1491 O O . TRP A 1 192 ? 0.640 -5.902 29.205 1.00 75.06 192 TRP A O 1
ATOM 1501 N N . TYR A 1 193 ? 0.214 -4.106 27.914 1.00 69.38 193 TYR A N 1
ATOM 1502 C CA . TYR A 1 193 ? 1.560 -3.550 27.958 1.00 69.38 193 TYR A CA 1
ATOM 1503 C C . TYR A 1 193 ? 1.565 -2.304 28.836 1.00 69.38 193 TYR A C 1
ATOM 1505 O O . TYR A 1 193 ? 0.903 -1.309 28.538 1.00 69.38 193 TYR A O 1
ATOM 1513 N N . GLU A 1 194 ? 2.338 -2.354 29.916 1.00 61.69 194 GLU A N 1
ATOM 1514 C CA . GLU A 1 194 ? 2.580 -1.178 30.741 1.00 61.69 194 GLU A CA 1
ATOM 1515 C C . GLU A 1 194 ? 3.412 -0.133 29.968 1.00 61.69 194 GLU A C 1
ATOM 1517 O O . GLU A 1 194 ? 4.337 -0.500 29.234 1.00 61.69 194 GLU A O 1
ATOM 1522 N N . PRO A 1 195 ? 3.104 1.169 30.118 1.00 52.84 195 PRO A N 1
ATOM 1523 C CA . PRO A 1 195 ? 2.215 1.705 31.147 1.00 52.84 195 PRO A CA 1
ATOM 1524 C C . PRO A 1 195 ? 0.705 1.661 30.826 1.00 52.84 195 PRO A C 1
ATOM 1526 O O . PRO A 1 195 ? -0.065 1.548 31.770 1.00 52.84 195 PRO A O 1
ATOM 1529 N N . GLU A 1 196 ? 0.241 1.708 29.568 1.00 56.91 196 GLU A N 1
ATOM 1530 C CA . GLU A 1 196 ? -1.186 2.023 29.282 1.00 56.91 196 GLU A CA 1
ATOM 1531 C C . GLU A 1 196 ? -1.734 1.468 27.944 1.00 56.91 196 GLU A C 1
ATOM 1533 O O . GLU A 1 196 ? -2.693 1.998 27.380 1.00 56.91 196 GLU A O 1
ATOM 1538 N N . VAL A 1 197 ? -1.125 0.420 27.378 1.00 58.31 197 VAL A N 1
ATOM 1539 C CA . VAL A 1 197 ? -1.436 -0.024 26.010 1.00 58.31 197 VAL A CA 1
ATOM 1540 C C . VAL A 1 197 ? -2.068 -1.415 25.981 1.00 58.31 197 VAL A C 1
ATOM 1542 O O . VAL A 1 197 ? -1.440 -2.418 26.319 1.00 58.31 197 VAL A O 1
ATOM 1545 N N . PHE A 1 198 ? -3.309 -1.487 25.498 1.00 56.78 198 PHE A N 1
ATOM 1546 C CA . PHE A 1 198 ? -4.006 -2.740 25.228 1.00 56.78 198 PHE A CA 1
ATOM 1547 C C . PHE A 1 198 ? -3.633 -3.269 23.839 1.00 56.78 198 PHE A C 1
ATOM 1549 O O . PHE A 1 198 ? -3.823 -2.562 22.846 1.00 56.78 198 PHE A O 1
ATOM 1556 N N . LEU A 1 199 ? -3.132 -4.508 23.758 1.00 56.25 199 LEU A N 1
ATOM 1557 C CA . LEU A 1 199 ? -2.760 -5.151 22.497 1.00 56.25 199 LEU A CA 1
ATOM 1558 C C . LEU A 1 199 ? -3.474 -6.497 22.344 1.00 56.25 199 LEU A C 1
ATOM 1560 O O . LEU A 1 199 ? -3.190 -7.463 23.053 1.00 56.25 199 LEU A O 1
ATOM 1564 N N . ALA A 1 200 ? -4.380 -6.581 21.374 1.00 58.53 200 ALA A N 1
ATOM 1565 C CA . ALA A 1 200 ? -5.027 -7.829 20.984 1.00 58.53 200 ALA A CA 1
ATOM 1566 C C . ALA A 1 200 ? -4.566 -8.223 19.575 1.00 58.53 200 ALA A C 1
ATOM 1568 O O . ALA A 1 200 ? -4.758 -7.478 18.614 1.00 58.53 200 ALA A O 1
ATOM 1569 N N . SER A 1 201 ? -3.925 -9.387 19.452 1.00 50.44 201 SER A N 1
ATOM 1570 C CA . SER A 1 201 ? -3.497 -9.947 18.165 1.00 50.44 201 SER A CA 1
ATOM 1571 C C . SER A 1 201 ? -4.496 -11.006 17.719 1.00 50.44 201 SER A C 1
ATOM 1573 O O . SER A 1 201 ? -4.798 -11.925 18.478 1.00 50.44 201 SER A O 1
ATOM 1575 N N . PHE A 1 202 ? -4.993 -10.895 16.490 1.00 52.88 202 PHE A N 1
ATOM 1576 C CA . PHE A 1 202 ? -5.972 -11.828 15.939 1.00 52.88 202 PHE A CA 1
ATOM 1577 C C . PHE A 1 202 ? -5.383 -12.548 14.728 1.00 52.88 202 PHE A C 1
ATOM 1579 O O . PHE A 1 202 ? -4.859 -11.928 13.803 1.00 52.88 202 PHE A O 1
ATOM 1586 N N . LEU A 1 203 ? -5.513 -13.875 14.710 1.00 42.88 203 LEU A N 1
ATOM 1587 C CA . LEU A 1 203 ? -5.317 -14.668 13.502 1.00 42.88 203 LEU A CA 1
ATOM 1588 C C . LEU A 1 203 ? -6.641 -14.694 12.733 1.00 42.88 203 LEU A C 1
ATOM 1590 O O . LEU A 1 203 ? -7.558 -15.428 13.099 1.00 42.88 203 LEU A O 1
ATOM 1594 N N . PHE A 1 204 ? -6.747 -13.915 11.656 1.00 46.62 204 PHE A N 1
ATOM 1595 C CA . PHE A 1 204 ? -7.853 -14.045 10.707 1.00 46.62 204 PHE A CA 1
ATOM 1596 C C . PHE A 1 204 ? -7.620 -15.286 9.836 1.00 46.62 204 PHE A C 1
ATOM 1598 O O . PHE A 1 204 ? -7.098 -15.207 8.731 1.00 46.62 204 PHE A O 1
ATOM 1605 N N . HIS A 1 205 ? -7.982 -16.461 10.348 1.00 39.00 205 HIS A N 1
ATOM 1606 C CA . HIS A 1 205 ? -8.082 -17.682 9.545 1.00 39.00 205 HIS A CA 1
ATOM 1607 C C . HIS A 1 205 ? -9.508 -17.828 9.006 1.00 39.00 205 HIS A C 1
ATOM 1609 O O . HIS A 1 205 ? -10.259 -18.685 9.460 1.00 39.00 205 HIS A O 1
ATOM 1615 N N . GLN A 1 206 ? -9.902 -16.999 8.037 1.00 34.75 206 GLN A N 1
ATOM 1616 C CA . GLN A 1 206 ? -10.992 -17.369 7.134 1.00 34.75 206 GLN A CA 1
ATOM 1617 C C . GLN A 1 206 ? -10.708 -16.917 5.699 1.00 34.75 206 GLN A C 1
ATOM 1619 O O . GLN A 1 206 ? -10.340 -15.773 5.453 1.00 34.75 206 GLN A O 1
ATOM 1624 N N . CYS A 1 207 ? -10.967 -17.867 4.795 1.00 33.09 207 CYS A N 1
ATOM 1625 C CA . CYS A 1 207 ? -11.007 -17.812 3.333 1.00 33.09 207 CYS A CA 1
ATOM 1626 C C . CYS A 1 207 ? -9.699 -18.143 2.577 1.00 33.09 207 CYS A C 1
ATOM 1628 O O . CYS A 1 207 ? -8.802 -17.335 2.373 1.00 33.09 207 CYS A O 1
ATOM 1630 N N . THR A 1 208 ? -9.689 -19.424 2.190 1.00 27.47 208 THR A N 1
ATOM 1631 C CA . THR A 1 208 ? -8.965 -20.199 1.170 1.00 27.47 208 THR A CA 1
ATOM 1632 C C . THR A 1 208 ? -8.070 -19.481 0.158 1.00 27.47 208 THR A C 1
ATOM 1634 O O . THR A 1 208 ? -8.487 -18.570 -0.545 1.00 27.47 208 THR A O 1
ATOM 1637 N N . PHE A 1 209 ? -6.872 -20.059 0.024 1.00 27.77 209 PHE A N 1
ATOM 1638 C CA . PHE A 1 209 ? -5.919 -19.961 -1.080 1.00 27.77 209 PHE A CA 1
ATOM 1639 C C . PHE A 1 209 ? -6.555 -19.678 -2.451 1.00 27.77 209 PHE A C 1
ATOM 1641 O O . PHE A 1 209 ? -7.345 -20.489 -2.929 1.00 27.77 209 PHE A O 1
ATOM 1648 N N . LEU A 1 210 ? -6.086 -18.634 -3.142 1.00 23.80 210 LEU A N 1
ATOM 1649 C CA . LEU A 1 210 ? -5.859 -18.709 -4.584 1.00 23.80 210 LEU A CA 1
ATOM 1650 C C . LEU A 1 210 ? -4.812 -17.687 -5.046 1.00 23.80 210 LEU A C 1
ATOM 1652 O O . LEU A 1 210 ? -4.729 -16.561 -4.567 1.00 23.80 210 LEU A O 1
ATOM 1656 N N . VAL A 1 211 ? -3.992 -18.183 -5.961 1.00 23.20 211 VAL A N 1
ATOM 1657 C CA . VAL A 1 211 ? -2.830 -17.605 -6.630 1.00 23.20 211 VAL A CA 1
ATOM 1658 C C . VAL A 1 211 ? -3.195 -16.345 -7.422 1.00 23.20 211 VAL A C 1
ATOM 1660 O O . VAL A 1 211 ? -4.183 -16.342 -8.150 1.00 23.20 211 VAL A O 1
ATOM 1663 N N . ILE A 1 212 ? -2.362 -15.301 -7.335 1.00 23.59 212 ILE A N 1
ATOM 1664 C CA . ILE A 1 212 ? -2.384 -14.188 -8.294 1.00 23.59 212 ILE A CA 1
ATOM 1665 C C . ILE A 1 212 ? -1.807 -14.706 -9.613 1.00 23.59 212 ILE A C 1
ATOM 1667 O O . ILE A 1 212 ? -0.620 -15.021 -9.711 1.00 23.59 212 ILE A O 1
ATOM 1671 N N . GLU A 1 213 ? -2.667 -14.810 -10.618 1.00 22.86 213 GLU A N 1
ATOM 1672 C CA . GLU A 1 213 ? -2.304 -15.126 -11.992 1.00 22.86 213 GLU A CA 1
ATOM 1673 C C . GLU A 1 213 ? -1.736 -13.855 -12.648 1.00 22.86 213 GLU A C 1
ATOM 1675 O O . GLU A 1 213 ? -2.464 -12.935 -13.014 1.00 22.86 213 GLU A O 1
ATOM 1680 N N . VAL A 1 214 ? -0.405 -13.770 -12.737 1.00 26.20 214 VAL A N 1
ATOM 1681 C CA . VAL A 1 214 ? 0.274 -12.764 -13.564 1.00 26.20 214 VAL A CA 1
ATOM 1682 C C . VAL A 1 214 ? 0.192 -13.226 -15.017 1.00 26.20 214 VAL A C 1
ATOM 1684 O O . VAL A 1 214 ? 0.597 -14.343 -15.349 1.00 26.20 214 VAL A O 1
ATOM 1687 N N . GLU A 1 215 ? -0.348 -12.359 -15.870 1.00 25.95 215 GLU A N 1
ATOM 1688 C CA . GLU A 1 215 ? -0.584 -12.603 -17.290 1.00 25.95 215 GLU A CA 1
ATOM 1689 C C . GLU A 1 215 ? 0.667 -13.152 -18.010 1.00 25.95 215 GLU A C 1
ATOM 1691 O O . GLU A 1 215 ? 1.816 -12.753 -17.801 1.00 25.95 215 GLU A O 1
ATOM 1696 N N . GLN A 1 216 ? 0.415 -14.151 -18.848 1.00 26.67 216 GLN A N 1
ATOM 1697 C CA . GLN A 1 216 ? 1.283 -15.288 -19.132 1.00 26.67 216 GLN A CA 1
ATOM 1698 C C . GLN A 1 216 ? 2.329 -15.047 -20.241 1.00 26.67 216 GLN A C 1
ATOM 1700 O O . GLN A 1 216 ? 2.564 -15.926 -21.073 1.00 26.67 216 GLN A O 1
ATOM 1705 N N . SER A 1 217 ? 2.984 -13.884 -20.274 1.00 29.22 217 SER A N 1
ATOM 1706 C CA . SER A 1 217 ? 4.047 -13.592 -21.259 1.00 29.22 217 SER A CA 1
ATOM 1707 C C . SER A 1 217 ? 5.470 -13.616 -20.683 1.00 29.22 217 SER A C 1
ATOM 1709 O O . SER A 1 217 ? 6.415 -13.821 -21.441 1.00 29.22 217 SER A O 1
ATOM 1711 N N . LEU A 1 218 ? 5.640 -13.543 -19.355 1.00 33.66 218 LEU A N 1
ATOM 1712 C CA . LEU A 1 218 ? 6.956 -13.630 -18.688 1.00 33.66 218 LEU A CA 1
ATOM 1713 C C . LEU A 1 218 ? 7.149 -14.896 -17.826 1.00 33.66 218 LEU A C 1
ATOM 1715 O O . LEU A 1 218 ? 8.278 -15.278 -17.525 1.00 33.66 218 LEU A O 1
ATOM 1719 N N . TRP A 1 219 ? 6.070 -15.615 -17.493 1.00 30.91 219 TRP A N 1
ATOM 1720 C CA . TRP A 1 219 ? 6.118 -16.804 -16.623 1.00 30.91 219 TRP A CA 1
ATOM 1721 C C . TRP A 1 219 ? 6.802 -18.027 -17.265 1.00 30.91 219 TRP A C 1
ATOM 1723 O O . TRP A 1 219 ? 7.397 -18.856 -16.573 1.00 30.91 219 TRP A O 1
ATOM 1733 N N . LYS A 1 220 ? 6.788 -18.143 -18.602 1.00 28.09 220 LYS A N 1
ATOM 1734 C CA . LYS A 1 220 ? 7.382 -19.299 -19.305 1.00 28.09 220 LYS A CA 1
ATOM 1735 C C . LYS A 1 220 ? 8.913 -19.367 -19.206 1.00 28.09 220 LYS A C 1
ATOM 1737 O O . LYS A 1 220 ? 9.459 -20.447 -19.397 1.00 28.09 220 LYS A O 1
ATOM 1742 N N . ALA A 1 221 ? 9.590 -18.270 -18.861 1.00 37.22 221 ALA A N 1
ATOM 1743 C CA . ALA A 1 221 ? 11.045 -18.251 -18.690 1.00 37.22 221 ALA A CA 1
ATOM 1744 C C . ALA A 1 221 ? 11.503 -18.691 -17.285 1.00 37.22 221 ALA A C 1
ATOM 1746 O O . ALA A 1 221 ? 12.648 -19.100 -17.111 1.00 37.22 221 ALA A O 1
ATOM 1747 N N . TRP A 1 222 ? 10.626 -18.642 -16.275 1.00 36.00 222 TRP A N 1
ATOM 1748 C CA . TRP A 1 222 ? 11.021 -18.918 -14.889 1.00 36.00 222 TRP A CA 1
ATOM 1749 C C . TRP A 1 222 ? 11.015 -20.420 -14.553 1.00 36.00 222 TRP A C 1
ATOM 1751 O O . TRP A 1 222 ? 11.902 -20.910 -13.861 1.00 36.00 222 TRP A O 1
ATOM 1761 N N . ASN A 1 223 ? 10.096 -21.195 -15.141 1.00 32.62 223 ASN A N 1
ATOM 1762 C CA . ASN A 1 223 ? 10.000 -22.640 -14.889 1.00 32.62 223 ASN A CA 1
ATOM 1763 C C . ASN A 1 223 ? 11.039 -23.506 -15.634 1.00 32.62 223 ASN A C 1
ATOM 1765 O O . ASN A 1 223 ? 11.099 -24.708 -15.377 1.00 32.62 223 ASN A O 1
ATOM 1769 N N . SER A 1 224 ? 11.871 -22.950 -16.529 1.00 34.41 224 SER A N 1
ATOM 1770 C CA . SER A 1 224 ? 12.895 -23.733 -17.251 1.00 34.41 224 SER A CA 1
ATOM 1771 C C . SER A 1 224 ? 14.294 -23.693 -16.625 1.00 34.41 224 SER A C 1
ATOM 1773 O O . SER A 1 224 ? 15.186 -24.373 -17.122 1.00 34.41 224 SER A O 1
ATOM 1775 N N . LEU A 1 225 ? 14.507 -22.921 -15.553 1.00 37.12 225 LEU A N 1
ATOM 1776 C CA . LEU A 1 225 ? 15.811 -22.783 -14.880 1.00 37.12 225 LEU A CA 1
ATOM 1777 C C . LEU A 1 225 ? 15.891 -23.525 -13.532 1.00 37.12 225 LEU A C 1
ATOM 1779 O O . LEU A 1 225 ? 16.914 -23.472 -12.861 1.00 37.12 225 LEU A O 1
ATOM 1783 N N . GLY A 1 226 ? 14.833 -24.247 -13.145 1.00 40.03 226 GLY A N 1
ATOM 1784 C CA . GLY A 1 226 ? 14.715 -24.944 -11.856 1.00 40.03 226 GLY A CA 1
ATOM 1785 C C . GLY A 1 226 ? 14.899 -26.466 -11.893 1.00 40.03 226 GLY A C 1
ATOM 1786 O O . GLY A 1 226 ? 14.366 -27.151 -11.023 1.00 40.03 226 GLY A O 1
ATOM 1787 N N . LYS A 1 227 ? 15.603 -27.016 -12.891 1.00 35.44 227 LYS A N 1
ATOM 1788 C CA . LYS A 1 227 ? 16.094 -28.406 -12.877 1.00 35.44 227 LYS A CA 1
ATOM 1789 C C . LYS A 1 227 ? 17.469 -28.503 -13.540 1.00 35.44 227 LYS A C 1
ATOM 1791 O O . LYS A 1 227 ? 17.552 -28.819 -14.724 1.00 35.44 227 LYS A O 1
ATOM 1796 N N . LEU A 1 228 ? 18.504 -28.220 -12.752 1.00 32.84 228 LEU A N 1
ATOM 1797 C CA . LEU A 1 228 ? 19.786 -28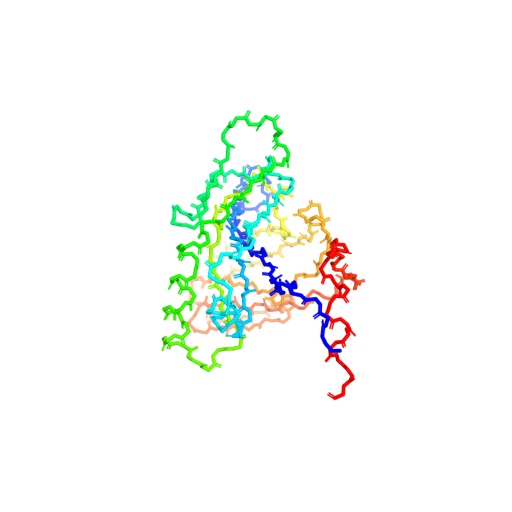.935 -12.643 1.00 32.84 228 LEU A CA 1
ATOM 1798 C C . LEU A 1 228 ? 20.642 -28.246 -11.578 1.00 32.84 228 LEU A C 1
ATOM 1800 O O . LEU A 1 228 ? 20.800 -27.010 -11.673 1.00 32.84 228 LEU A O 1
#

Secondary structure (DSSP, 8-state):
-----PPP-EEEEEEEEEEE--TT-GGG-EEEEEEEEEEEEETTHHHHHHH-SSPPPPEEEEESGGGEEEEEE-TTTEE--SS---SSEEEEEE-HHHHHHHHHHHHHH-TT-SEEEEEEEEEEE---GGGG-SEEEEEEEEEETTEEEEEEEEEE-GGGSSS-----SEEEEEE--S--------SS--EEETTTEEEEEE----S--------TTSGGGTTTSS--

Sequence (228 aa):
MGAQDTLPVAAAFTETVNAYFKGADPNKCIVKITGEMVLSFPAGITRHFANNPAPAVLTFRVTNYNRLEHVLPNPQLLCCDSTHADANTKEFWVNMPNLMTHLKKVSEQKPQATYYNVDMLKYQVSTQGIQSTPLNLAVNWRCEPTSTDLRIDYKYNIEAMTTPVALNNVQFLVPIDGGVTKLQAVLPPAIWYEPEVFLASFLFHQCTFLVIEVEQSLWKAWNSLGKL